Protein AF-0000000086681007 (afdb_homodimer)

Secondary structure (DSSP, 8-state):
--EEEEEEEPPB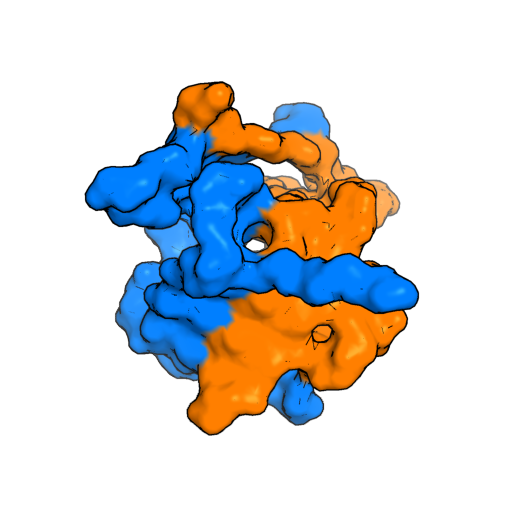TTTB---------EEEEEETTEEEEEE-HHHHHHHHHHHHHHT-TTSPTT-EEEE-TTSTTBPTTPPPEEEEE-------/--EEEEEEEPPBTTTB---------EEEEEETTEEEEEE-HHHHHHHHHHHHHHT-TTSPTT-EEEE-TTSTTBPTTPPPEEEEE-PPP---

Sequence (184 aa):
MTENSLTVPAYNPAIGVVAPAEGGTVTVEIVDGSVEIFGDSAGLRDLARMCLALADPRAPDGAHIHLDAGINPLDHGSASLMLARHSLPPTPMTENSLTVPAYNPAIGVVAPAEGGTVTVEIVDGSVEIFGDSAGLRDLARMCLALADPRAPDGAHIHLDAGINPLDHGSASLMLARHSLPPTP

Structure (mmCIF, N/CA/C/O backbone):
data_AF-0000000086681007-model_v1
#
loop_
_entity.id
_entity.type
_entity.pdbx_description
1 polymer 'STAS domain-containing protein'
#
loop_
_atom_site.group_PDB
_atom_site.id
_atom_site.type_symbol
_atom_site.label_atom_id
_atom_site.label_alt_id
_atom_site.label_comp_id
_atom_site.label_asym_id
_atom_site.label_entity_id
_atom_site.label_seq_id
_atom_site.pdbx_PDB_ins_code
_atom_site.Cartn_x
_atom_site.Cartn_y
_atom_site.Cartn_z
_atom_site.occupancy
_atom_site.B_iso_or_equiv
_atom_site.auth_seq_id
_atom_site.auth_comp_id
_atom_site.auth_asym_id
_atom_site.auth_atom_id
_atom_site.pdbx_PDB_model_num
ATOM 1 N N . MET A 1 1 ? -19.875 -11.602 -2.336 1 68.75 1 MET A N 1
ATOM 2 C CA . MET A 1 1 ? -19.859 -10.195 -1.947 1 68.75 1 MET A CA 1
ATOM 3 C C . MET A 1 1 ? -19.422 -9.312 -3.111 1 68.75 1 MET A C 1
ATOM 5 O O . MET A 1 1 ? -18.531 -9.695 -3.883 1 68.75 1 MET A O 1
ATOM 9 N N . THR A 1 2 ? -20.203 -8.227 -3.395 1 89.62 2 THR A N 1
ATOM 10 C CA . THR A 1 2 ? -20.031 -7.508 -4.652 1 89.62 2 THR A CA 1
ATOM 11 C C . THR A 1 2 ? -18.938 -6.449 -4.523 1 89.62 2 THR A C 1
ATOM 13 O O . THR A 1 2 ? -18.516 -5.863 -5.523 1 89.62 2 THR A O 1
ATOM 16 N N . GLU A 1 3 ? -18.562 -6.348 -3.219 1 96.38 3 GLU A N 1
ATOM 17 C CA . GLU A 1 3 ? -17.531 -5.34 -3.016 1 96.38 3 GLU A CA 1
ATOM 18 C C . GLU A 1 3 ? -16.672 -5.66 -1.794 1 96.38 3 GLU A C 1
ATOM 20 O O . GLU A 1 3 ? -17.062 -6.477 -0.955 1 96.38 3 GLU A O 1
ATOM 25 N N . ASN A 1 4 ? -15.477 -5.148 -1.761 1 98.31 4 ASN A N 1
ATOM 26 C CA . ASN A 1 4 ? -14.594 -5.141 -0.603 1 98.31 4 ASN A CA 1
ATOM 27 C C . ASN A 1 4 ? -14.469 -3.748 0.004 1 98.31 4 ASN A C 1
ATOM 29 O O . ASN A 1 4 ? -14.297 -2.764 -0.719 1 98.31 4 ASN A O 1
ATOM 33 N N . SER A 1 5 ? -14.508 -3.717 1.299 1 98.44 5 SER A N 1
ATOM 34 C CA . SER A 1 5 ? -14.406 -2.426 1.969 1 98.44 5 SER A CA 1
ATOM 35 C C . SER A 1 5 ? -13.5 -2.512 3.195 1 98.44 5 SER A C 1
ATOM 37 O O . SER A 1 5 ? -13.383 -3.572 3.811 1 98.44 5 SER A O 1
ATOM 39 N N . LEU A 1 6 ? -12.953 -1.397 3.574 1 97.81 6 LEU A N 1
ATOM 40 C CA . LEU A 1 6 ? -12.258 -1.291 4.855 1 97.81 6 LEU A CA 1
ATOM 41 C C . LEU A 1 6 ? -12.383 0.12 5.422 1 97.81 6 LEU A C 1
ATOM 43 O O . LEU A 1 6 ? -12.727 1.057 4.695 1 97.81 6 LEU A O 1
ATOM 47 N N . THR A 1 7 ? -12.234 0.179 6.691 1 98.38 7 THR A N 1
ATOM 48 C CA . THR A 1 7 ? -12.375 1.431 7.43 1 98.38 7 THR A CA 1
ATOM 49 C C . THR A 1 7 ? -11.227 1.598 8.422 1 98.38 7 THR A C 1
ATOM 51 O O . THR A 1 7 ? -10.789 0.626 9.047 1 98.38 7 THR A O 1
ATOM 54 N N . VAL A 1 8 ? -10.805 2.836 8.555 1 98.69 8 VAL A N 1
ATOM 55 C CA . VAL A 1 8 ? -9.828 3.166 9.586 1 98.69 8 VAL A CA 1
ATOM 56 C C . VAL A 1 8 ? -10.297 4.398 10.359 1 98.69 8 VAL A C 1
ATOM 58 O O . VAL A 1 8 ? -11.07 5.207 9.844 1 98.69 8 VAL A O 1
ATOM 61 N N . PRO A 1 9 ? -9.875 4.523 11.633 1 98.12 9 PRO A N 1
ATOM 62 C CA . PRO A 1 9 ? -10.211 5.742 12.367 1 98.12 9 PRO A CA 1
ATOM 63 C C . PRO A 1 9 ? -9.664 7.004 11.695 1 98.12 9 PRO A C 1
ATOM 65 O O . PRO A 1 9 ? -8.656 6.945 10.984 1 98.12 9 PRO A O 1
ATOM 68 N N . ALA A 1 10 ? -10.328 8.062 11.891 1 97.81 10 ALA A N 1
ATOM 69 C CA . ALA A 1 10 ? -9.812 9.352 11.461 1 97.81 10 ALA A CA 1
ATOM 70 C C . ALA A 1 10 ? -8.5 9.68 12.172 1 97.81 10 ALA A C 1
ATOM 72 O O . ALA A 1 10 ? -8.273 9.242 13.297 1 97.81 10 ALA A O 1
ATOM 73 N N . TYR A 1 11 ? -7.668 10.336 11.453 1 98.19 11 TYR A N 1
ATOM 74 C CA . TYR A 1 11 ? -6.438 10.805 12.086 1 98.19 11 TYR A CA 1
ATOM 75 C C . TYR A 1 11 ? -6.738 11.586 13.359 1 98.19 11 TYR A C 1
ATOM 77 O O . TYR A 1 11 ? -7.621 12.445 13.367 1 98.19 11 TYR A O 1
ATOM 85 N N . ASN A 1 12 ? -6.047 11.266 14.32 1 95.81 12 ASN A N 1
ATOM 86 C CA . ASN A 1 12 ? -6.105 11.961 15.602 1 95.81 12 ASN A CA 1
ATOM 87 C C . ASN A 1 12 ? -4.762 12.586 15.969 1 95.81 12 ASN A C 1
ATOM 89 O O . ASN A 1 12 ? -3.803 11.875 16.266 1 95.81 12 ASN A O 1
ATOM 93 N N . PRO A 1 13 ? -4.73 13.938 15.969 1 95.56 13 PRO A N 1
ATOM 94 C CA . PRO A 1 13 ? -3.439 14.578 16.219 1 95.56 13 PRO A CA 1
ATOM 95 C C . PRO A 1 13 ? -2.848 14.211 17.578 1 95.56 13 PRO A C 1
ATOM 97 O O . PRO A 1 13 ? -1.632 14.305 17.766 1 95.56 13 PRO A O 1
ATOM 100 N N . ALA A 1 14 ? -3.633 13.766 18.453 1 96.88 14 ALA A N 1
ATOM 101 C CA . ALA A 1 14 ? -3.156 13.406 19.781 1 96.88 14 ALA A CA 1
ATOM 102 C C . ALA A 1 14 ? -2.41 12.078 19.766 1 96.88 14 ALA A C 1
ATOM 104 O O . ALA A 1 14 ? -1.491 11.859 20.547 1 96.88 14 ALA A O 1
ATOM 105 N N . ILE A 1 15 ? -2.717 11.117 18.875 1 96.62 15 ILE A N 1
ATOM 106 C CA . ILE A 1 15 ? -2.109 9.789 18.891 1 96.62 15 ILE A CA 1
ATOM 107 C C . ILE A 1 15 ? -1.457 9.508 17.531 1 96.62 15 ILE A C 1
ATOM 109 O O . ILE A 1 15 ? -0.669 8.57 17.406 1 96.62 15 ILE A O 1
ATOM 113 N N . GLY A 1 16 ? -1.8 10.273 16.531 1 97.5 16 GLY A N 1
ATOM 114 C CA . GLY A 1 16 ? -1.21 10.094 15.219 1 97.5 16 GLY A CA 1
ATOM 115 C C . GLY A 1 16 ? -1.989 9.141 14.336 1 97.5 16 GLY A C 1
ATOM 116 O O . GLY A 1 16 ? -3.221 9.109 14.383 1 97.5 16 GLY A O 1
ATOM 117 N N . VAL A 1 17 ? -1.318 8.516 13.453 1 97.5 17 VAL A N 1
ATOM 118 C CA . VAL A 1 17 ? -1.911 7.609 12.477 1 97.5 17 VAL A CA 1
ATOM 119 C C . VAL A 1 17 ? -2.279 6.289 13.148 1 97.5 17 VAL A C 1
ATOM 121 O O . VAL A 1 17 ? -1.443 5.664 13.805 1 97.5 17 VAL A O 1
ATOM 124 N N . VAL A 1 18 ? -3.506 5.91 13.023 1 97.5 18 VAL A N 1
ATOM 125 C CA . VAL A 1 18 ? -3.967 4.641 13.57 1 97.5 18 VAL A CA 1
ATOM 126 C C . VAL A 1 18 ? -4.508 3.754 12.453 1 97.5 18 VAL A C 1
ATOM 128 O O . VAL A 1 18 ? -5.426 4.148 11.727 1 97.5 18 VAL A O 1
ATOM 131 N N . ALA A 1 19 ? -3.93 2.59 12.336 1 97.75 19 ALA A N 1
ATOM 132 C CA . ALA A 1 19 ? -4.336 1.583 11.359 1 97.75 19 ALA A CA 1
ATOM 133 C C . ALA A 1 19 ? -4.332 0.187 11.977 1 97.75 19 ALA A C 1
ATOM 135 O O . ALA A 1 19 ? -3.328 -0.526 11.906 1 97.75 19 ALA A O 1
ATOM 136 N N . PRO A 1 20 ? -5.371 -0.212 12.578 1 96.75 20 PRO A N 1
ATOM 137 C CA . PRO A 1 20 ? -5.395 -1.519 13.242 1 96.75 20 PRO A CA 1
ATOM 138 C C . PRO A 1 20 ? -5.113 -2.672 12.281 1 96.75 20 PRO A C 1
ATOM 140 O O . PRO A 1 20 ? -5.684 -2.719 11.188 1 96.75 20 PRO A O 1
ATOM 143 N N . ALA A 1 21 ? -4.293 -3.541 12.688 1 96.31 21 ALA A N 1
ATOM 144 C CA . ALA A 1 21 ? -3.832 -4.629 11.828 1 96.31 21 ALA A CA 1
ATOM 145 C C . ALA A 1 21 ? -4.656 -5.891 12.055 1 96.31 21 ALA A C 1
ATOM 147 O O . ALA A 1 21 ? -5.094 -6.164 13.172 1 96.31 21 ALA A O 1
ATOM 148 N N . GLU A 1 22 ? -4.871 -6.602 10.961 1 96.31 22 GLU A N 1
ATOM 149 C CA . GLU A 1 22 ? -5.449 -7.941 11.031 1 96.31 22 GLU A CA 1
ATOM 150 C C . GLU A 1 22 ? -4.395 -8.977 11.398 1 96.31 22 GLU A C 1
ATOM 152 O O . GLU A 1 22 ? -4.723 -10.047 11.922 1 96.31 22 GLU A O 1
ATOM 157 N N . GLY A 1 23 ? -3.186 -8.625 11.148 1 96.31 23 GLY A N 1
ATOM 158 C CA . GLY A 1 23 ? -2.09 -9.531 11.461 1 96.31 23 GLY A CA 1
ATOM 159 C C . GLY A 1 23 ? -1.695 -10.422 10.305 1 96.31 23 GLY A C 1
ATOM 160 O O . GLY A 1 23 ? -1.492 -11.625 10.484 1 96.31 23 GLY A O 1
ATOM 161 N N . GLY A 1 24 ? -1.661 -9.953 9.133 1 96.94 24 GLY A N 1
ATOM 162 C CA . GLY A 1 24 ? -1.201 -10.703 7.973 1 96.94 24 GLY A CA 1
ATOM 163 C C . GLY A 1 24 ? 0.294 -10.594 7.746 1 96.94 24 GLY A C 1
ATOM 164 O O . GLY A 1 24 ? 1.024 -10.102 8.609 1 96.94 24 GLY A O 1
ATOM 165 N N . THR A 1 25 ? 0.676 -11.141 6.598 1 97.12 25 THR A N 1
ATOM 166 C CA . THR A 1 25 ? 2.098 -11.156 6.27 1 97.12 25 THR A CA 1
ATOM 167 C C . THR A 1 25 ? 2.354 -10.438 4.945 1 97.12 25 THR A C 1
ATOM 169 O O . THR A 1 25 ? 1.564 -10.562 4.008 1 97.12 25 THR A O 1
ATOM 172 N N . VAL A 1 26 ? 3.455 -9.734 4.957 1 98.38 26 VAL A N 1
ATOM 173 C CA . VAL A 1 26 ? 3.906 -9.016 3.771 1 98.38 26 VAL A CA 1
ATOM 174 C C . VAL A 1 26 ? 5.398 -9.242 3.561 1 98.38 26 VAL A C 1
ATOM 176 O O . VAL A 1 26 ? 6.172 -9.281 4.523 1 98.38 26 VAL A O 1
ATOM 179 N N . THR A 1 27 ? 5.758 -9.422 2.34 1 98.44 27 THR A N 1
ATOM 180 C CA . THR A 1 27 ? 7.16 -9.5 1.948 1 98.44 27 THR A CA 1
ATOM 181 C C . THR A 1 27 ? 7.508 -8.383 0.961 1 98.44 27 THR A C 1
ATOM 183 O O . THR A 1 27 ? 6.773 -8.148 -0 1 98.44 27 THR A O 1
ATOM 186 N N . VAL A 1 28 ? 8.586 -7.676 1.223 1 98.81 28 VAL A N 1
ATOM 187 C CA . VAL A 1 28 ? 9.086 -6.621 0.341 1 98.81 28 VAL A CA 1
ATOM 188 C C . VAL A 1 28 ? 10.469 -6.996 -0.188 1 98.81 28 VAL A C 1
ATOM 190 O O . VAL A 1 28 ? 11.391 -7.246 0.591 1 98.81 28 VAL A O 1
ATOM 193 N N . GLU A 1 29 ? 10.586 -6.988 -1.462 1 98.62 29 GLU A N 1
ATOM 194 C CA . GLU A 1 29 ? 11.859 -7.309 -2.111 1 98.62 29 GLU A CA 1
ATOM 195 C C . GLU A 1 29 ? 12.266 -6.215 -3.092 1 98.62 29 GLU A C 1
ATOM 197 O O . GLU A 1 29 ? 11.414 -5.562 -3.693 1 98.62 29 GLU A O 1
ATOM 202 N N . ILE A 1 30 ? 13.531 -6.051 -3.141 1 98.69 30 ILE A N 1
ATOM 203 C CA . ILE A 1 30 ? 14.117 -5.211 -4.18 1 98.69 30 ILE A CA 1
ATOM 204 C C . ILE A 1 30 ? 14.805 -6.086 -5.227 1 98.69 30 ILE A C 1
ATOM 206 O O . ILE A 1 30 ? 15.75 -6.812 -4.91 1 98.69 30 ILE A O 1
ATOM 210 N N . VAL A 1 31 ? 14.227 -6.059 -6.387 1 98 31 VAL A N 1
ATOM 211 C CA . VAL A 1 31 ? 14.727 -6.898 -7.473 1 98 31 VAL A CA 1
ATOM 212 C C . VAL A 1 31 ? 15.148 -6.023 -8.648 1 98 31 VAL A C 1
ATOM 214 O O . VAL A 1 31 ? 14.305 -5.398 -9.297 1 98 31 VAL A O 1
ATOM 217 N N . ASP A 1 32 ? 16.438 -5.957 -8.977 1 96.5 32 ASP A N 1
ATOM 218 C CA . ASP A 1 32 ? 17 -5.219 -10.102 1 96.5 32 ASP A CA 1
ATOM 219 C C . ASP A 1 32 ? 16.5 -3.771 -10.109 1 96.5 32 ASP A C 1
ATOM 221 O O . ASP A 1 32 ? 16.078 -3.258 -11.141 1 96.5 32 ASP A O 1
ATOM 225 N N . GLY A 1 33 ? 16.4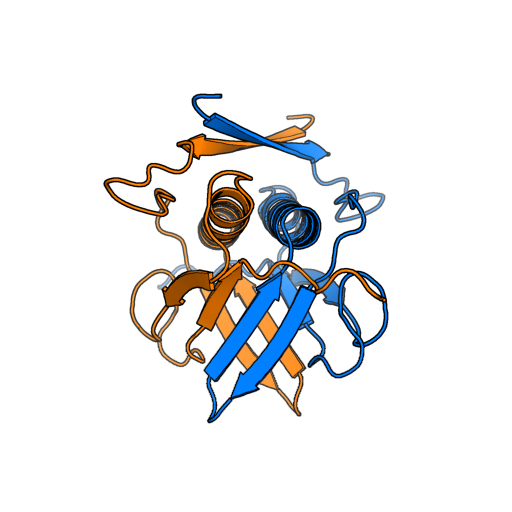06 -3.16 -8.984 1 96.44 33 GLY A N 1
ATOM 226 C CA . GLY A 1 33 ? 16.047 -1.756 -8.859 1 96.44 33 GLY A CA 1
ATOM 227 C C . GLY A 1 33 ? 14.547 -1.526 -8.789 1 96.44 33 GLY A C 1
ATOM 228 O O . GLY A 1 33 ? 14.094 -0.383 -8.703 1 96.44 33 GLY A O 1
ATOM 229 N N . SER A 1 34 ? 13.766 -2.553 -8.836 1 98.25 34 SER A N 1
ATOM 230 C CA . SER A 1 34 ? 12.32 -2.486 -8.695 1 98.25 34 SER A CA 1
ATOM 231 C C . SER A 1 34 ? 11.867 -3.027 -7.344 1 98.25 34 SER A C 1
ATOM 233 O O . SER A 1 34 ? 12.586 -3.801 -6.707 1 98.25 34 SER A O 1
ATOM 235 N N . VAL A 1 35 ? 10.758 -2.596 -6.918 1 98.88 35 VAL A N 1
ATOM 236 C CA . VAL A 1 35 ? 10.195 -3.039 -5.645 1 98.88 35 VAL A CA 1
ATOM 237 C C . VAL A 1 35 ? 9.055 -4.023 -5.895 1 98.88 35 VAL A C 1
ATOM 239 O O . VAL A 1 35 ? 8.148 -3.744 -6.684 1 98.88 35 VAL A O 1
ATOM 242 N N . GLU A 1 36 ? 9.125 -5.168 -5.27 1 98.88 36 GLU A N 1
ATOM 243 C CA . GLU A 1 36 ? 8.047 -6.156 -5.289 1 98.88 36 GLU A CA 1
ATOM 244 C C . GLU A 1 36 ? 7.492 -6.395 -3.887 1 98.88 36 GLU A C 1
ATOM 246 O O . GLU A 1 36 ? 8.242 -6.75 -2.973 1 98.88 36 GLU A O 1
ATOM 251 N N . ILE A 1 37 ? 6.191 -6.242 -3.77 1 98.88 37 ILE A N 1
ATOM 252 C CA . ILE A 1 37 ? 5.531 -6.461 -2.488 1 98.88 37 ILE A CA 1
ATOM 253 C C . ILE A 1 37 ? 4.52 -7.598 -2.617 1 98.88 37 ILE A C 1
ATOM 255 O O . ILE A 1 37 ? 3.596 -7.523 -3.432 1 98.88 37 ILE A O 1
ATOM 259 N N . PHE A 1 38 ? 4.715 -8.578 -1.774 1 98.69 38 PHE A N 1
ATOM 260 C CA . PHE A 1 38 ? 3.814 -9.719 -1.698 1 98.69 38 PHE A CA 1
ATOM 261 C C . PHE A 1 38 ? 3.088 -9.75 -0.359 1 98.69 38 PHE A C 1
ATOM 263 O O . PHE A 1 38 ? 3.688 -9.477 0.684 1 98.69 38 PHE A O 1
ATOM 270 N N . GLY A 1 39 ? 1.856 -10.094 -0.419 1 98.44 39 GLY A N 1
ATOM 271 C CA . GLY A 1 39 ? 1.123 -10.25 0.826 1 98.44 39 GLY A CA 1
ATOM 272 C C . GLY A 1 39 ? 0.01 -11.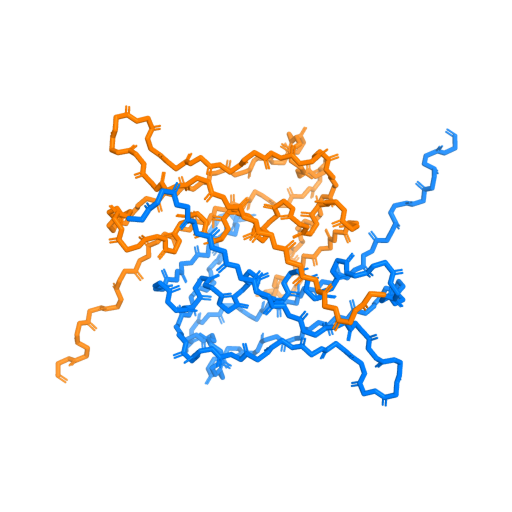281 0.738 1 98.44 39 GLY A C 1
ATOM 273 O O . GLY A 1 39 ? -0.553 -11.5 -0.336 1 98.44 39 GLY A O 1
ATOM 274 N N . ASP A 1 40 ? -0.226 -11.898 1.916 1 97.69 40 ASP A N 1
ATOM 275 C CA . ASP A 1 40 ? -1.493 -12.617 1.975 1 97.69 40 ASP A CA 1
ATOM 276 C C . ASP A 1 40 ? -2.67 -11.656 2.113 1 97.69 40 ASP A C 1
ATOM 278 O O . ASP A 1 40 ? -2.48 -10.438 2.148 1 97.69 40 ASP A O 1
ATOM 282 N N . SER A 1 41 ? -3.861 -12.266 2.113 1 97.75 41 SER A N 1
ATOM 283 C CA . SER A 1 41 ? -5.066 -11.438 2.137 1 97.75 41 SER A CA 1
ATOM 284 C C . SER A 1 41 ? -5.047 -10.461 3.307 1 97.75 41 SER A C 1
ATOM 286 O O . SER A 1 41 ? -5.246 -9.258 3.121 1 97.75 41 SER A O 1
ATOM 288 N N . ALA A 1 42 ? -4.75 -10.938 4.469 1 97.69 42 ALA A N 1
ATOM 289 C CA . ALA A 1 42 ? -4.746 -10.102 5.664 1 97.69 42 ALA A CA 1
ATOM 290 C C . ALA A 1 42 ? -3.639 -9.055 5.594 1 97.69 42 ALA A C 1
ATOM 292 O O . ALA A 1 42 ? -3.848 -7.895 5.965 1 97.69 42 ALA A O 1
ATOM 293 N N . GLY A 1 43 ? -2.43 -9.469 5.105 1 98.19 43 GLY A N 1
ATOM 294 C CA . GLY A 1 43 ? -1.322 -8.531 4.98 1 98.19 43 GLY A CA 1
ATOM 295 C C . GLY A 1 43 ? -1.601 -7.402 4.008 1 98.19 43 GLY A C 1
ATOM 296 O O . GLY A 1 43 ? -1.235 -6.254 4.262 1 98.19 43 GLY A O 1
ATOM 297 N N . LEU A 1 44 ? -2.242 -7.758 2.939 1 98.69 44 LEU A N 1
ATOM 298 C CA . LEU A 1 44 ? -2.592 -6.742 1.951 1 98.69 44 LEU A CA 1
ATOM 299 C C . LEU A 1 44 ? -3.666 -5.805 2.492 1 98.69 44 LEU A C 1
ATOM 301 O O . LEU A 1 44 ? -3.66 -4.609 2.189 1 98.69 44 LEU A O 1
ATOM 305 N N . ARG A 1 45 ? -4.586 -6.281 3.303 1 98.69 45 ARG A N 1
ATOM 306 C CA . ARG A 1 45 ? -5.559 -5.406 3.951 1 98.69 45 ARG A CA 1
ATOM 307 C C . ARG A 1 45 ? -4.879 -4.496 4.969 1 98.69 45 ARG A C 1
ATOM 309 O O . ARG A 1 45 ? -5.266 -3.338 5.129 1 98.69 45 ARG A O 1
ATOM 316 N N . ASP A 1 46 ? -3.898 -5.031 5.629 1 98.56 46 ASP A N 1
ATOM 317 C CA . ASP A 1 46 ? -3.16 -4.211 6.582 1 98.56 46 ASP A CA 1
ATOM 318 C C . ASP A 1 46 ? -2.455 -3.051 5.879 1 98.56 46 ASP A C 1
ATOM 320 O O . ASP A 1 46 ? -2.514 -1.909 6.344 1 98.56 46 ASP A O 1
ATOM 324 N N . LEU A 1 47 ? -1.794 -3.369 4.773 1 98.88 47 LEU A N 1
ATOM 325 C CA . LEU A 1 47 ? -1.146 -2.314 4.004 1 98.88 47 LEU A CA 1
ATOM 326 C C . LEU A 1 47 ? -2.166 -1.288 3.521 1 98.88 47 LEU A C 1
ATOM 328 O O . LEU A 1 47 ? -1.907 -0.083 3.559 1 98.88 47 LEU A O 1
ATOM 332 N N . ALA A 1 48 ? -3.293 -1.755 3.057 1 98.88 48 ALA A N 1
ATOM 333 C CA . ALA A 1 48 ? -4.355 -0.86 2.602 1 98.88 48 ALA A CA 1
ATOM 334 C C . ALA A 1 48 ? -4.781 0.093 3.715 1 98.88 48 ALA A C 1
ATOM 336 O O . ALA A 1 48 ? -4.953 1.292 3.48 1 98.88 48 ALA A O 1
ATOM 337 N N . ARG A 1 49 ? -4.934 -0.438 4.906 1 98.81 49 ARG A N 1
ATOM 338 C CA . ARG A 1 49 ? -5.355 0.39 6.031 1 98.81 49 ARG A CA 1
ATOM 339 C C . ARG A 1 49 ? -4.312 1.456 6.348 1 98.81 49 ARG A C 1
ATOM 341 O O . ARG A 1 49 ? -4.66 2.598 6.66 1 98.81 49 ARG A O 1
ATOM 348 N N . MET A 1 50 ? -3.076 1.035 6.273 1 98.81 50 MET A N 1
ATOM 349 C CA . MET A 1 50 ? -2.014 1.997 6.559 1 98.81 50 MET A CA 1
ATOM 350 C C . MET A 1 50 ? -2.021 3.133 5.539 1 98.81 50 MET A C 1
ATOM 352 O O . MET A 1 50 ? -1.946 4.305 5.91 1 98.81 50 MET A O 1
ATOM 356 N N . CYS A 1 51 ? -2.154 2.773 4.277 1 98.81 51 CYS A N 1
ATOM 357 C CA . CYS A 1 51 ? -2.215 3.787 3.232 1 98.81 51 CYS A CA 1
ATOM 358 C C . CYS A 1 51 ? -3.432 4.684 3.412 1 98.81 51 CYS A C 1
ATOM 360 O O . CYS A 1 51 ? -3.328 5.906 3.301 1 98.81 51 CYS A O 1
ATOM 362 N N . LEU A 1 52 ? -4.57 4.125 3.74 1 98.88 52 LEU A N 1
ATOM 363 C CA . LEU A 1 52 ? -5.809 4.879 3.904 1 98.88 52 LEU A CA 1
ATOM 364 C C . LEU A 1 52 ? -5.707 5.84 5.086 1 98.88 52 LEU A C 1
ATOM 366 O O . LEU A 1 52 ? -6.16 6.984 5 1 98.88 52 LEU A O 1
ATOM 370 N N . ALA A 1 53 ? -5.129 5.348 6.152 1 98.75 53 ALA A N 1
ATOM 371 C CA . ALA A 1 53 ? -4.98 6.195 7.332 1 98.75 53 ALA A CA 1
ATOM 372 C C . ALA A 1 53 ? -4.09 7.398 7.035 1 98.75 53 ALA A C 1
ATOM 374 O O . ALA A 1 53 ? -4.395 8.523 7.445 1 98.75 53 ALA A O 1
ATOM 375 N N . LEU A 1 54 ? -3.055 7.164 6.305 1 98.69 54 LEU A N 1
ATOM 376 C CA . LEU A 1 54 ? -2.131 8.242 5.965 1 98.69 54 LEU A CA 1
ATOM 377 C C . LEU A 1 54 ? -2.766 9.211 4.973 1 98.69 54 LEU A C 1
ATOM 379 O O . LEU A 1 54 ? -2.314 10.352 4.84 1 98.69 54 LEU A O 1
ATOM 383 N N . ALA A 1 55 ? -3.73 8.773 4.25 1 98.38 55 ALA A N 1
ATOM 384 C CA . ALA A 1 55 ? -4.391 9.586 3.227 1 98.38 55 ALA A CA 1
ATOM 385 C C . ALA A 1 55 ? -5.359 10.578 3.855 1 98.38 55 ALA A C 1
ATOM 387 O O . ALA A 1 55 ? -5.867 11.477 3.176 1 98.38 55 ALA A O 1
ATOM 388 N N . ASP A 1 56 ? -5.672 10.391 5.148 1 98.19 56 ASP A N 1
ATOM 389 C CA . ASP A 1 56 ? -6.598 11.281 5.84 1 98.19 56 ASP A CA 1
ATOM 390 C C . ASP A 1 56 ? -6.191 12.742 5.656 1 98.19 56 ASP A C 1
ATOM 392 O O . ASP A 1 56 ? -5.035 13.109 5.883 1 98.19 56 ASP A O 1
ATOM 396 N N . PRO A 1 57 ? -7.113 13.555 5.203 1 94.19 57 PRO A N 1
ATOM 397 C CA . PRO A 1 57 ? -6.777 14.961 4.969 1 94.19 57 PRO A CA 1
ATOM 398 C C . PRO A 1 57 ? -6.258 15.664 6.223 1 94.19 57 PRO A C 1
ATOM 400 O O . PRO A 1 57 ? -5.602 16.703 6.125 1 94.19 57 PRO A O 1
ATOM 403 N N . ARG A 1 58 ? -6.508 15.125 7.398 1 96 58 ARG A N 1
ATOM 404 C CA . ARG A 1 58 ? -6.066 15.727 8.656 1 96 58 ARG A CA 1
ATOM 405 C C . ARG A 1 58 ? -4.637 15.312 8.984 1 96 58 ARG A C 1
ATOM 407 O O . ARG A 1 58 ? -3.992 15.914 9.844 1 96 58 ARG A O 1
ATOM 414 N N . ALA A 1 59 ? -4.207 14.227 8.359 1 97.38 59 ALA A N 1
ATOM 415 C CA . ALA A 1 59 ? -2.828 13.797 8.594 1 97.38 59 ALA A CA 1
ATOM 416 C C . ALA A 1 59 ? -1.84 14.844 8.078 1 97.38 59 ALA A C 1
ATOM 418 O O . ALA A 1 59 ? -1.931 15.281 6.93 1 97.38 59 ALA A O 1
ATOM 419 N N . PRO A 1 60 ? -0.994 15.289 8.914 1 96.94 60 PRO A N 1
ATOM 420 C CA . PRO A 1 60 ? -0.038 16.297 8.453 1 96.94 60 PRO A CA 1
ATOM 421 C C . PRO A 1 60 ? 0.943 15.75 7.418 1 96.94 60 PRO A C 1
ATOM 423 O O . PRO A 1 60 ? 1.209 14.547 7.391 1 96.94 60 PRO A O 1
ATOM 426 N N . ASP A 1 61 ? 1.421 16.656 6.609 1 97.19 61 ASP A N 1
ATOM 427 C CA . ASP A 1 61 ? 2.51 16.297 5.707 1 97.19 61 ASP A CA 1
ATOM 428 C C . ASP A 1 61 ? 3.688 15.695 6.473 1 97.19 61 ASP A C 1
ATOM 430 O O . ASP A 1 61 ? 4.07 16.203 7.527 1 97.19 61 ASP A O 1
ATOM 434 N N . GL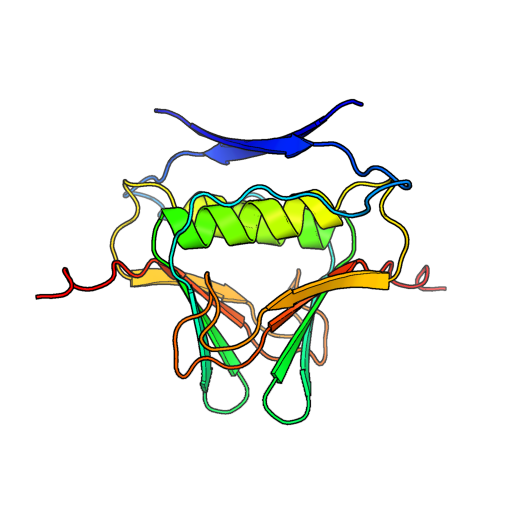Y A 1 62 ? 4.113 14.633 5.953 1 97.19 62 GLY A N 1
ATOM 435 C CA . GLY A 1 62 ? 5.258 14 6.59 1 97.19 62 GLY A CA 1
ATOM 436 C C . GLY A 1 62 ? 4.871 12.875 7.527 1 97.19 62 GLY A C 1
ATOM 437 O O . GLY A 1 62 ? 5.73 12.109 7.977 1 97.19 62 GLY A O 1
ATOM 438 N N . ALA A 1 63 ? 3.59 12.797 7.965 1 98.06 63 ALA A N 1
ATOM 439 C CA . ALA A 1 63 ? 3.164 11.625 8.719 1 98.06 63 ALA A CA 1
ATOM 440 C C . ALA A 1 63 ? 3.6 10.336 8.023 1 98.06 63 ALA A C 1
ATOM 442 O O . ALA A 1 63 ? 3.562 10.242 6.797 1 98.06 63 ALA A O 1
ATOM 443 N N . HIS A 1 64 ? 4.113 9.312 8.867 1 98.38 64 HIS A N 1
ATOM 444 C CA . HIS A 1 64 ? 4.645 8.125 8.219 1 98.38 64 HIS A CA 1
ATOM 445 C C . HIS A 1 64 ? 4.559 6.91 9.141 1 98.38 64 HIS A C 1
ATOM 447 O O . HIS A 1 64 ? 4.324 7.055 10.344 1 98.38 64 HIS A O 1
ATOM 453 N N . ILE A 1 65 ? 4.617 5.785 8.547 1 98.31 65 ILE A N 1
ATOM 454 C CA . ILE A 1 65 ? 4.668 4.492 9.219 1 98.31 65 ILE A CA 1
ATOM 455 C C . ILE A 1 65 ? 5.914 3.73 8.781 1 98.31 65 ILE A C 1
ATOM 457 O O . ILE A 1 65 ? 6.164 3.574 7.582 1 98.31 65 ILE A O 1
ATOM 461 N N . HIS A 1 66 ? 6.699 3.314 9.727 1 98.12 66 HIS A N 1
ATOM 462 C CA . HIS A 1 66 ? 7.867 2.479 9.469 1 98.12 66 HIS A CA 1
ATOM 463 C C . HIS A 1 66 ? 7.574 1.015 9.781 1 98.12 66 HIS A C 1
ATOM 465 O O . HIS A 1 66 ? 7.059 0.694 10.852 1 98.12 66 HIS A O 1
ATOM 471 N N . LEU A 1 67 ? 7.91 0.186 8.789 1 98.31 67 LEU A N 1
ATOM 472 C CA . LEU A 1 67 ? 7.855 -1.261 8.977 1 98.31 67 LEU A CA 1
ATOM 473 C C . LEU A 1 67 ? 9.25 -1.875 8.875 1 98.31 67 LEU A C 1
ATOM 475 O O . LEU A 1 67 ? 9.938 -1.689 7.871 1 98.31 67 LEU A O 1
ATOM 479 N N . ASP A 1 68 ? 9.555 -2.602 9.867 1 97.94 68 ASP A N 1
ATOM 480 C CA . ASP A 1 68 ? 10.891 -3.201 9.898 1 97.94 68 ASP A CA 1
ATOM 481 C C . ASP A 1 68 ? 10.828 -4.691 9.562 1 97.94 68 ASP A C 1
ATOM 483 O O . ASP A 1 68 ? 9.906 -5.391 9.992 1 97.94 68 ASP A O 1
ATOM 487 N N . ALA A 1 69 ? 11.844 -5.082 8.836 1 96.38 69 ALA A N 1
ATOM 488 C CA . ALA A 1 69 ? 11.938 -6.504 8.508 1 96.38 69 ALA A CA 1
ATOM 489 C C . ALA A 1 69 ? 11.883 -7.359 9.766 1 96.38 69 ALA A C 1
ATOM 491 O O . ALA A 1 69 ? 12.516 -7.043 10.773 1 96.38 69 ALA A O 1
ATOM 492 N N . GLY A 1 70 ? 11.078 -8.398 9.68 1 95.44 70 GLY A N 1
ATOM 493 C CA . GLY A 1 70 ? 11.008 -9.344 10.789 1 95.44 70 GLY A CA 1
ATOM 494 C C . GLY A 1 70 ? 9.992 -8.953 11.844 1 95.44 70 GLY A C 1
ATOM 495 O O . GLY A 1 70 ? 9.758 -9.695 12.797 1 95.44 70 GLY A O 1
ATOM 496 N N . ILE A 1 71 ? 9.461 -7.836 11.734 1 95.62 71 ILE A N 1
ATOM 497 C CA . ILE A 1 71 ? 8.375 -7.398 12.602 1 95.62 71 ILE A CA 1
ATOM 498 C C . ILE A 1 71 ? 7.055 -7.43 11.828 1 95.62 71 ILE A C 1
ATOM 500 O O . ILE A 1 71 ? 6.938 -6.824 10.758 1 95.62 71 ILE A O 1
ATOM 504 N N . ASN A 1 72 ? 6.133 -8 12.391 1 93.31 72 ASN A N 1
ATOM 505 C CA . ASN A 1 72 ? 4.859 -8.125 11.688 1 93.31 72 ASN A CA 1
ATOM 506 C C . ASN A 1 72 ? 4.324 -6.762 11.258 1 93.31 72 ASN A C 1
ATOM 508 O O . ASN A 1 72 ? 4.32 -5.812 12.047 1 93.31 72 ASN A O 1
ATOM 512 N N . PRO A 1 73 ? 3.889 -6.633 10 1 95.81 73 PRO A N 1
ATOM 513 C CA . PRO A 1 73 ? 3.561 -7.66 9.008 1 95.81 73 PRO A CA 1
ATOM 514 C C . PRO A 1 73 ? 4.746 -8.023 8.117 1 95.81 73 PRO A C 1
ATOM 516 O O . PRO A 1 73 ? 4.637 -8.906 7.266 1 95.81 73 PRO A O 1
ATOM 519 N N . LEU A 1 74 ? 5.879 -7.438 8.266 1 97.19 74 LEU A N 1
ATOM 520 C CA . LEU A 1 74 ? 6.977 -7.695 7.344 1 97.19 74 LEU A CA 1
ATOM 521 C C . LEU A 1 74 ? 7.703 -8.984 7.711 1 97.19 74 LEU A C 1
ATOM 523 O O . LEU A 1 74 ? 8.133 -9.156 8.852 1 97.19 74 LEU A O 1
ATOM 527 N N . ASP A 1 75 ? 7.75 -9.742 6.793 1 95.94 75 ASP A N 1
ATOM 528 C CA . ASP A 1 75 ? 8.453 -11.008 6.977 1 95.94 75 ASP A CA 1
ATOM 529 C C . ASP A 1 75 ? 9.945 -10.773 7.207 1 95.94 75 ASP A C 1
ATOM 531 O O . ASP A 1 75 ? 10.484 -9.734 6.809 1 95.94 75 ASP A O 1
ATOM 535 N N . HIS A 1 76 ? 10.469 -11.875 7.816 1 94.88 76 HIS A N 1
ATOM 536 C CA . HIS A 1 76 ? 11.922 -11.891 7.867 1 94.88 76 HIS A CA 1
ATOM 537 C C . HIS A 1 76 ? 12.523 -11.859 6.465 1 94.88 76 HIS A C 1
ATOM 539 O O . HIS A 1 76 ? 12.008 -12.5 5.547 1 94.88 76 HIS A O 1
ATOM 545 N N . GLY A 1 77 ? 13.562 -11.133 6.207 1 95.44 77 GLY A N 1
ATOM 546 C CA . GLY A 1 77 ? 14.242 -11.078 4.926 1 95.44 77 GLY A CA 1
ATOM 547 C C . GLY A 1 77 ? 13.734 -9.969 4.027 1 95.44 77 GLY A C 1
ATOM 548 O O . GLY A 1 77 ? 14.305 -9.711 2.965 1 95.44 77 GLY A O 1
ATOM 549 N N . SER A 1 78 ? 12.719 -9.367 4.477 1 98.06 78 SER A N 1
ATOM 550 C CA . SER A 1 78 ? 12.148 -8.266 3.711 1 98.06 78 SER A CA 1
ATOM 551 C C . SER A 1 78 ? 13.016 -7.02 3.807 1 98.06 78 SER A C 1
ATOM 553 O O . SER A 1 78 ? 13.75 -6.836 4.781 1 98.06 78 SER A O 1
ATOM 555 N N . ALA A 1 79 ? 12.961 -6.203 2.725 1 98.44 79 ALA A N 1
ATOM 556 C CA . ALA A 1 79 ? 13.414 -4.828 2.898 1 98.44 79 ALA A CA 1
ATOM 557 C C . ALA A 1 79 ? 12.484 -4.055 3.83 1 98.44 79 ALA A C 1
ATOM 559 O O . ALA A 1 79 ? 11.273 -4.277 3.826 1 98.44 79 ALA A O 1
ATOM 560 N N . SER A 1 80 ? 13.109 -3.176 4.637 1 98.69 80 SER A N 1
ATOM 561 C CA . SER A 1 80 ? 12.273 -2.289 5.441 1 98.69 80 SER A CA 1
ATOM 562 C C . SER A 1 80 ? 11.453 -1.354 4.559 1 98.69 80 SER A C 1
ATOM 564 O O . SER A 1 80 ? 11.875 -1.012 3.451 1 98.69 80 SER A O 1
ATOM 566 N N . LEU A 1 81 ? 10.273 -0.97 5.051 1 98.88 81 LEU A N 1
ATOM 567 C CA . LEU A 1 81 ? 9.328 -0.179 4.277 1 98.88 81 LEU A CA 1
ATOM 568 C C . LEU A 1 81 ? 8.836 1.022 5.082 1 98.88 81 LEU A C 1
ATOM 570 O O . LEU A 1 81 ? 8.469 0.886 6.25 1 98.88 81 LEU A O 1
ATOM 574 N N . MET A 1 82 ? 8.93 2.143 4.465 1 98.94 82 MET A N 1
ATOM 575 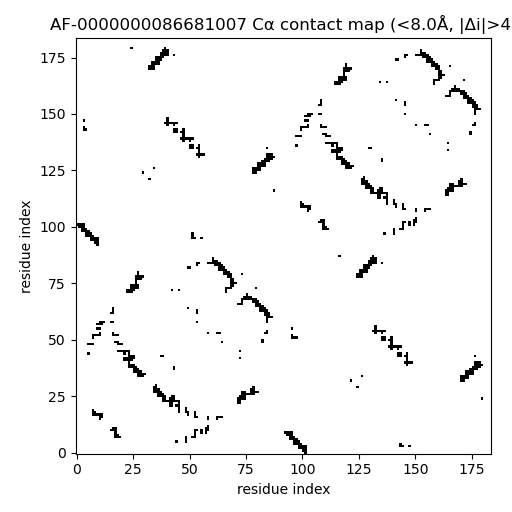C CA . MET A 1 82 ? 8.297 3.334 5.027 1 98.94 82 MET A CA 1
ATOM 576 C C . MET A 1 82 ? 7.203 3.855 4.098 1 98.94 82 MET A C 1
ATOM 578 O O . MET A 1 82 ? 7.422 4.008 2.896 1 98.94 82 MET A O 1
ATOM 582 N N . LEU A 1 83 ? 6.012 4.098 4.652 1 98.88 83 LEU A N 1
ATOM 583 C CA . LEU A 1 83 ? 4.906 4.766 3.977 1 98.88 83 LEU A CA 1
ATOM 584 C C . LEU A 1 83 ? 4.688 6.164 4.539 1 98.88 83 LEU A C 1
ATOM 586 O O . LEU A 1 83 ? 4.621 6.344 5.758 1 98.88 83 LEU A O 1
ATOM 590 N N . ALA A 1 84 ? 4.566 7.117 3.629 1 98.81 84 ALA A N 1
ATOM 591 C CA . ALA A 1 84 ? 4.48 8.477 4.156 1 98.81 84 ALA A CA 1
AT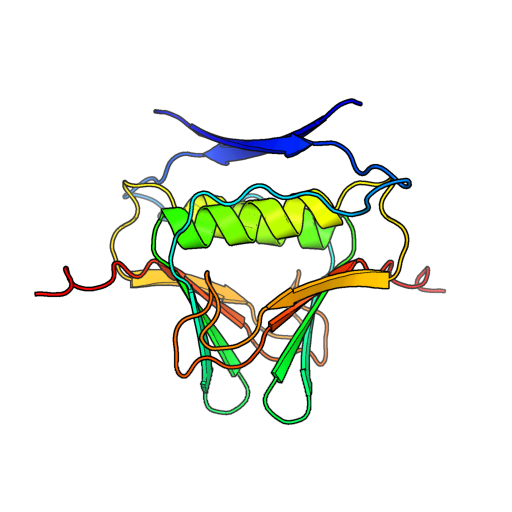OM 592 C C . ALA A 1 84 ? 3.543 9.336 3.316 1 98.81 84 ALA A C 1
ATOM 594 O O . ALA A 1 84 ? 3.463 9.164 2.096 1 98.81 84 ALA A O 1
ATOM 595 N N . ARG A 1 85 ? 2.908 10.227 4.051 1 98.62 85 ARG A N 1
ATOM 596 C CA . ARG A 1 85 ? 2.133 11.289 3.418 1 98.62 85 ARG A CA 1
ATOM 597 C C . ARG A 1 85 ? 3.037 12.43 2.967 1 98.62 85 ARG A C 1
ATOM 599 O O . ARG A 1 85 ? 3.807 12.969 3.764 1 98.62 85 ARG A O 1
ATOM 606 N N . HIS A 1 86 ? 2.887 12.664 1.688 1 96.81 86 HIS A N 1
ATOM 607 C CA . HIS A 1 86 ? 3.639 13.805 1.181 1 96.81 86 HIS A CA 1
ATOM 608 C C . HIS A 1 86 ? 2.836 14.57 0.139 1 96.81 86 HIS A C 1
ATOM 610 O O . HIS A 1 86 ? 2.445 14.016 -0.889 1 96.81 86 HIS A O 1
ATOM 616 N N . SER A 1 87 ? 2.461 15.805 0.468 1 87 87 SER A N 1
ATOM 617 C CA . SER A 1 87 ? 1.721 16.656 -0.461 1 87 87 SER A CA 1
ATOM 618 C C . SER A 1 87 ? 2.646 17.281 -1.5 1 87 87 SER A C 1
ATOM 620 O O . SER A 1 87 ? 3.799 17.594 -1.199 1 87 87 SER A O 1
ATOM 622 N N . LEU A 1 88 ? 2.576 16.891 -2.879 1 66.81 88 LEU A N 1
ATOM 623 C CA . LEU A 1 88 ? 3.41 17.562 -3.871 1 66.81 88 LEU A CA 1
ATOM 624 C C . LEU A 1 88 ? 3.176 19.078 -3.855 1 66.81 88 LEU A C 1
ATOM 626 O O . LEU A 1 88 ? 2.062 19.531 -3.582 1 66.81 88 LEU A O 1
ATOM 630 N N . PRO A 1 89 ? 4.367 19.719 -3.848 1 54.22 89 PRO A N 1
ATOM 631 C CA . PRO A 1 89 ? 4.172 21.156 -3.982 1 54.22 89 PRO A CA 1
ATOM 632 C C . PRO A 1 89 ? 3.254 21.531 -5.148 1 54.22 89 PRO A C 1
ATOM 634 O O . PRO A 1 89 ? 3.18 20.781 -6.133 1 54.22 89 PRO A O 1
ATOM 637 N N . PRO A 1 90 ? 2.273 22.406 -4.902 1 46.91 90 PRO A N 1
ATOM 638 C CA . PRO A 1 90 ? 1.53 22.891 -6.074 1 46.91 90 PRO A CA 1
ATOM 639 C C . PRO A 1 90 ? 2.43 23.141 -7.281 1 46.91 90 PRO A C 1
ATOM 641 O O . PRO A 1 90 ? 3.596 23.516 -7.121 1 46.91 90 PRO A O 1
ATOM 644 N N . THR A 1 91 ? 2.557 22.062 -8.18 1 42.75 91 THR A N 1
ATOM 645 C CA . THR A 1 91 ? 3.326 22.5 -9.344 1 42.75 91 THR A CA 1
ATOM 646 C C . THR A 1 91 ? 3.094 23.984 -9.617 1 42.75 91 THR A C 1
ATOM 648 O O . THR A 1 91 ? 1.952 24.422 -9.789 1 42.75 91 THR A O 1
ATOM 651 N N . PRO A 1 92 ? 4.098 24.828 -9.461 1 43.66 92 PRO A N 1
ATOM 652 C CA . PRO A 1 92 ? 3.902 26.234 -9.781 1 43.66 92 PRO A CA 1
ATOM 653 C C . PRO A 1 92 ? 3.176 26.453 -11.109 1 43.66 92 PRO A C 1
ATOM 655 O O . PRO A 1 92 ? 3.266 25.609 -12.008 1 43.66 92 PRO A O 1
ATOM 658 N N . MET B 1 1 ? -15.117 14.023 10.141 1 67.88 1 MET B N 1
ATOM 659 C CA . MET B 1 1 ? -15.484 12.648 9.836 1 67.88 1 MET B CA 1
ATOM 660 C C . MET B 1 1 ? -14.719 11.664 10.719 1 67.88 1 MET B C 1
ATOM 662 O O . MET B 1 1 ? -13.539 11.883 11 1 67.88 1 MET B O 1
ATOM 666 N N . THR B 1 2 ? -15.461 10.688 11.352 1 89.31 2 THR B N 1
ATOM 667 C CA . THR B 1 2 ? -14.867 9.906 12.438 1 89.31 2 THR B CA 1
ATOM 668 C C . THR B 1 2 ? -14.102 8.711 11.883 1 89.31 2 THR B C 1
ATOM 670 O O . THR B 1 2 ? -13.375 8.039 12.617 1 89.31 2 THR B O 1
ATOM 673 N N . GLU B 1 3 ? -14.344 8.594 10.547 1 96.38 3 GLU B N 1
ATOM 674 C CA . GLU B 1 3 ? -13.648 7.453 9.953 1 96.38 3 GLU B CA 1
ATOM 675 C C . GLU B 1 3 ? -13.367 7.691 8.469 1 96.38 3 GLU B C 1
ATOM 677 O O . GLU B 1 3 ? -13.961 8.578 7.855 1 96.38 3 GLU B O 1
ATOM 682 N N . ASN B 1 4 ? -12.375 7.012 7.949 1 98.25 4 ASN B N 1
ATOM 683 C CA . ASN B 1 4 ? -12.078 6.922 6.523 1 98.25 4 ASN B CA 1
ATOM 684 C C . ASN B 1 4 ? -12.414 5.543 5.965 1 98.25 4 ASN B C 1
ATOM 686 O O . ASN B 1 4 ? -12.094 4.523 6.578 1 98.25 4 ASN B O 1
ATOM 690 N N . SER B 1 5 ? -13.016 5.562 4.809 1 98.44 5 SER B N 1
ATOM 691 C CA . SER B 1 5 ? -13.383 4.289 4.199 1 98.4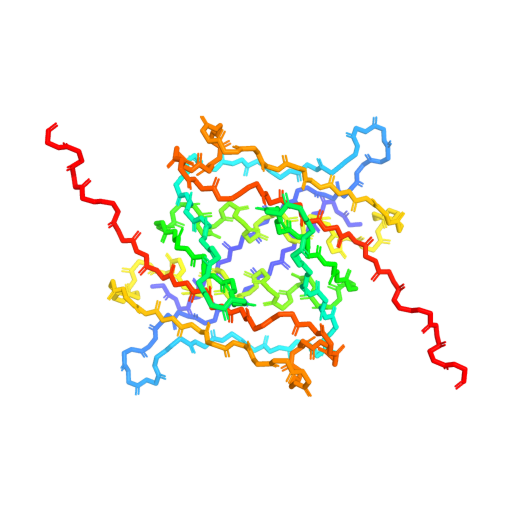4 5 SER B CA 1
ATOM 692 C C . SER B 1 5 ? -13.094 4.289 2.701 1 98.44 5 SER B C 1
ATOM 694 O O . SER B 1 5 ? -13.094 5.34 2.062 1 98.44 5 SER B O 1
ATOM 696 N N . LEU B 1 6 ? -12.938 3.117 2.166 1 97.75 6 LEU B N 1
ATOM 697 C CA . LEU B 1 6 ? -12.883 2.955 0.718 1 97.75 6 LEU B CA 1
ATOM 698 C C . LEU B 1 6 ? -13.43 1.595 0.302 1 97.75 6 LEU B C 1
ATOM 700 O O . LEU B 1 6 ? -13.555 0.691 1.132 1 97.75 6 LEU B O 1
ATOM 704 N N . THR B 1 7 ? -13.852 1.559 -0.911 1 98.44 7 THR B N 1
ATOM 705 C CA . THR B 1 7 ? -14.469 0.364 -1.479 1 98.44 7 THR B CA 1
ATOM 706 C C . THR B 1 7 ? -13.898 0.07 -2.865 1 98.44 7 THR B C 1
ATOM 708 O O . THR B 1 7 ? -13.641 0.99 -3.643 1 98.44 7 THR B O 1
ATOM 711 N N . VAL B 1 8 ? -13.758 -1.218 -3.123 1 98.69 8 VAL B N 1
ATOM 712 C CA . VAL B 1 8 ? -13.383 -1.648 -4.465 1 98.69 8 VAL B CA 1
ATOM 713 C C . VAL B 1 8 ? -14.297 -2.777 -4.926 1 98.69 8 VAL B C 1
ATOM 715 O O . VAL B 1 8 ? -14.891 -3.48 -4.102 1 98.69 8 VAL B O 1
ATOM 718 N N . PRO B 1 9 ? -14.477 -2.908 -6.246 1 98.12 9 PRO B N 1
ATOM 719 C CA . PRO B 1 9 ? -15.266 -4.047 -6.723 1 98.12 9 PRO B CA 1
ATOM 720 C C . PRO B 1 9 ? -14.672 -5.391 -6.312 1 98.12 9 PRO B C 1
ATOM 722 O O . PRO B 1 9 ? -13.461 -5.5 -6.109 1 98.12 9 PRO B O 1
ATOM 725 N N . ALA B 1 10 ? -15.5 -6.348 -6.18 1 97.81 10 ALA B N 1
ATOM 726 C CA . ALA B 1 10 ? -15.031 -7.715 -5.973 1 97.81 10 ALA B CA 1
ATOM 727 C C . ALA B 1 10 ? -14.211 -8.195 -7.168 1 97.81 10 ALA B C 1
ATOM 729 O O . ALA B 1 10 ? -14.43 -7.758 -8.297 1 97.81 10 ALA B O 1
ATOM 730 N N . TYR B 1 11 ? -13.258 -8.992 -6.875 1 98.25 11 TYR B N 1
ATOM 731 C CA . TYR B 1 11 ? -12.5 -9.602 -7.957 1 98.25 11 TYR B CA 1
ATOM 732 C C . TYR B 1 11 ? -13.422 -10.297 -8.953 1 98.25 11 TYR B C 1
ATOM 734 O O . TYR B 1 11 ? -14.328 -11.023 -8.562 1 98.25 11 TYR B O 1
ATOM 742 N N . ASN B 1 12 ? -13.18 -10.031 -10.125 1 95.88 12 ASN B N 1
ATOM 743 C CA . ASN B 1 12 ? -13.875 -10.664 -11.242 1 95.88 12 ASN B CA 1
ATOM 744 C C . ASN B 1 12 ? -12.922 -11.453 -12.125 1 95.88 12 ASN B C 1
ATOM 746 O O . ASN B 1 12 ? -12.094 -10.875 -12.828 1 95.88 12 ASN B O 1
ATOM 750 N N . PRO B 1 13 ? -13.07 -12.797 -12.086 1 95.62 13 PRO B N 1
ATOM 751 C CA . PRO B 1 13 ? -12.117 -13.609 -12.844 1 95.62 13 PRO B CA 1
ATOM 752 C C . PRO B 1 13 ? -12.125 -13.289 -14.336 1 95.62 13 PRO B C 1
ATOM 754 O O . PRO B 1 13 ? -11.141 -13.547 -15.031 1 95.62 13 PRO B O 1
ATOM 757 N N . ALA B 1 14 ? -13.148 -12.703 -14.828 1 96.88 14 ALA B N 1
ATOM 758 C CA . ALA B 1 14 ? -13.242 -12.375 -16.25 1 96.88 14 ALA B CA 1
ATOM 759 C C . ALA B 1 14 ? -12.375 -11.172 -16.594 1 96.88 14 ALA B C 1
ATOM 761 O O . ALA B 1 14 ? -11.875 -11.062 -17.719 1 96.88 14 ALA B O 1
ATOM 762 N N . ILE B 1 15 ? -12.133 -10.219 -15.695 1 96.62 15 ILE B N 1
ATOM 763 C CA . ILE B 1 15 ? -11.406 -8.992 -16.016 1 96.62 15 ILE B CA 1
ATOM 764 C C . ILE B 1 15 ? -10.203 -8.852 -15.086 1 96.62 15 ILE B C 1
ATOM 766 O O . ILE B 1 15 ? -9.305 -8.047 -15.352 1 96.62 15 ILE B O 1
ATOM 770 N N . GLY B 1 16 ? -10.195 -9.578 -14 1 97.56 16 GLY B N 1
ATOM 771 C CA . GLY B 1 16 ? -9.078 -9.531 -13.07 1 97.56 16 GLY B CA 1
ATOM 772 C C . GLY B 1 16 ? -9.266 -8.5 -11.969 1 97.56 16 GLY B C 1
ATOM 773 O O . GLY B 1 16 ? -10.375 -8.289 -11.484 1 97.56 16 GLY B O 1
ATOM 774 N N . VAL B 1 17 ? -8.195 -8.008 -11.461 1 97.56 17 VAL B N 1
ATOM 775 C CA . VAL B 1 17 ? -8.18 -7.062 -10.344 1 97.56 17 VAL B CA 1
ATOM 776 C C . VAL B 1 17 ? -8.602 -5.68 -10.836 1 97.56 17 VAL B C 1
ATOM 778 O O . VAL B 1 17 ? -8.055 -5.156 -11.805 1 97.56 17 VAL B O 1
ATOM 781 N N . VAL B 1 18 ? -9.586 -5.129 -10.211 1 97.56 18 VAL B N 1
ATOM 782 C CA . VAL B 1 18 ? -10.055 -3.791 -10.547 1 97.56 18 VAL B CA 1
ATOM 783 C C . VAL B 1 18 ? -9.938 -2.875 -9.328 1 97.56 18 VAL B C 1
ATOM 785 O O . VAL B 1 18 ? -10.5 -3.168 -8.273 1 97.56 18 VAL B O 1
ATOM 788 N N . ALA B 1 19 ? -9.203 -1.812 -9.508 1 97.81 19 ALA B N 1
ATOM 789 C CA . ALA B 1 19 ? -9.016 -0.789 -8.477 1 97.81 19 ALA B CA 1
ATOM 790 C C . ALA B 1 19 ? -9.086 0.612 -9.086 1 97.81 19 ALA B C 1
ATOM 792 O O . ALA B 1 19 ? -8.062 1.182 -9.461 1 97.81 19 ALA B O 1
ATOM 793 N N . PRO B 1 20 ? -10.234 1.167 -9.211 1 96.81 20 PRO B N 1
ATOM 794 C CA . PRO B 1 20 ? -10.352 2.486 -9.836 1 96.81 20 PRO B CA 1
ATOM 795 C C . PRO B 1 20 ? -9.539 3.559 -9.117 1 96.81 20 PRO B C 1
ATOM 797 O O . PRO B 1 20 ? -9.594 3.662 -7.887 1 96.81 20 PRO B O 1
ATOM 800 N N . ALA B 1 21 ? -8.844 4.305 -9.844 1 96.31 21 ALA B N 1
ATOM 801 C CA . ALA B 1 21 ? -7.91 5.281 -9.297 1 96.31 21 ALA B CA 1
ATOM 802 C C . ALA B 1 21 ? -8.562 6.656 -9.188 1 96.31 21 ALA B C 1
ATOM 804 O O . ALA B 1 21 ? -9.391 7.027 -10.023 1 96.31 21 ALA B O 1
ATOM 805 N N . GLU B 1 22 ? -8.195 7.352 -8.125 1 96.19 22 GLU B N 1
ATOM 806 C CA . GLU B 1 22 ? -8.555 8.766 -7.988 1 96.19 22 GLU B CA 1
ATOM 807 C C . GLU B 1 22 ? -7.621 9.648 -8.812 1 96.19 22 GLU B C 1
ATOM 809 O O . GLU B 1 22 ? -7.996 10.75 -9.211 1 96.19 22 GLU B O 1
ATOM 814 N N . GLY B 1 23 ? -6.48 9.117 -9.078 1 96.06 23 GLY B N 1
ATOM 815 C CA . GLY B 1 23 ? -5.508 9.859 -9.867 1 96.06 23 GLY B CA 1
ATOM 816 C C . GLY B 1 23 ? -4.539 10.664 -9.023 1 96.06 23 GLY B C 1
ATOM 817 O O . GLY B 1 23 ? -4.316 11.844 -9.281 1 96.06 23 GLY B O 1
ATOM 818 N N . GLY B 1 24 ? -4.043 10.164 -7.977 1 96.88 24 GLY B N 1
ATOM 819 C CA . GLY B 1 24 ? -3.035 10.812 -7.16 1 96.88 24 GLY B CA 1
ATOM 820 C C . GLY B 1 24 ? -1.617 10.5 -7.598 1 96.88 24 GLY B C 1
ATOM 821 O O . GLY B 1 24 ? -1.403 9.953 -8.68 1 96.88 24 GLY B O 1
ATOM 822 N N . THR B 1 25 ? -0.699 10.961 -6.73 1 97.12 25 THR B N 1
ATOM 823 C CA . THR B 1 25 ? 0.712 10.766 -7.047 1 97.12 25 THR B CA 1
ATOM 824 C C . THR B 1 25 ? 1.41 9.977 -5.941 1 97.12 25 THR B C 1
ATOM 826 O O . THR B 1 25 ? 1.13 10.18 -4.758 1 97.12 25 THR B O 1
ATOM 829 N N . VAL B 1 26 ? 2.277 9.117 -6.402 1 98.38 26 VAL B N 1
ATOM 830 C CA . VAL B 1 26 ? 3.088 8.297 -5.504 1 98.38 26 VAL B CA 1
ATOM 831 C C . VAL B 1 26 ? 4.543 8.312 -5.973 1 98.38 26 VAL B C 1
ATOM 833 O O . VAL B 1 26 ? 4.816 8.273 -7.172 1 98.38 26 VAL B O 1
ATOM 836 N N . THR B 1 27 ? 5.418 8.398 -5.027 1 98.44 27 THR B N 1
ATOM 837 C CA . THR B 1 27 ? 6.848 8.258 -5.285 1 98.44 27 THR B CA 1
ATOM 838 C C . THR B 1 27 ? 7.422 7.078 -4.508 1 98.44 27 THR B C 1
ATOM 840 O O . THR B 1 27 ? 7.152 6.926 -3.312 1 98.44 27 THR B O 1
ATOM 843 N N . VAL B 1 28 ? 8.164 6.211 -5.191 1 98.81 28 VAL B N 1
ATOM 844 C CA . VAL B 1 28 ? 8.836 5.074 -4.574 1 98.81 28 VAL B CA 1
ATOM 845 C C . VAL B 1 28 ? 10.352 5.234 -4.703 1 98.81 28 VAL B C 1
ATOM 847 O O . VAL B 1 28 ? 10.875 5.375 -5.812 1 98.81 28 VAL B O 1
ATOM 850 N N . GLU B 1 29 ? 11.016 5.184 -3.596 1 98.56 29 GLU B N 1
ATOM 851 C CA . GLU B 1 29 ? 12.469 5.301 -3.566 1 98.56 29 GLU B CA 1
ATOM 852 C C . GLU B 1 29 ? 13.102 4.125 -2.824 1 98.56 29 GLU B C 1
ATOM 854 O O . GLU B 1 29 ? 12.508 3.58 -1.893 1 98.56 29 GLU B O 1
ATOM 859 N N . ILE B 1 30 ? 14.234 3.775 -3.334 1 98.69 30 ILE B N 1
ATOM 860 C CA . ILE B 1 30 ? 15.078 2.826 -2.621 1 98.69 30 ILE B CA 1
ATOM 861 C C . ILE B 1 30 ? 16.266 3.561 -2.002 1 98.69 30 ILE B C 1
ATOM 863 O O . ILE B 1 30 ? 17.078 4.152 -2.715 1 98.69 30 ILE B O 1
ATOM 867 N N . VAL B 1 31 ? 16.25 3.584 -0.699 1 97.94 31 VAL B N 1
ATOM 868 C CA . VAL B 1 31 ? 17.281 4.305 0.04 1 97.94 31 VAL B CA 1
ATOM 869 C C . VAL B 1 31 ? 18.031 3.342 0.952 1 97.94 31 VAL B C 1
ATOM 871 O O . VAL B 1 31 ? 17.469 2.818 1.916 1 97.94 31 VAL B O 1
ATOM 874 N N . ASP B 1 32 ? 19.312 3.084 0.698 1 96.5 32 ASP B N 1
ATOM 875 C CA . ASP B 1 32 ? 20.188 2.24 1.505 1 96.5 32 ASP B CA 1
ATOM 876 C C . ASP B 1 32 ? 19.547 0.878 1.767 1 96.5 32 ASP B C 1
ATOM 878 O O . ASP B 1 32 ? 19.531 0.401 2.902 1 96.5 32 ASP B O 1
ATOM 882 N N . GLY B 1 33 ? 18.891 0.322 0.813 1 96.5 33 GLY B N 1
ATOM 883 C CA . GLY B 1 33 ? 18.328 -1.013 0.898 1 96.5 33 GLY B CA 1
ATOM 884 C C . GLY B 1 33 ? 16.922 -1.024 1.481 1 96.5 33 GLY B C 1
ATOM 885 O O . GLY B 1 33 ? 16.312 -2.086 1.63 1 96.5 33 GLY B O 1
ATOM 886 N N . SER B 1 34 ? 16.391 0.096 1.826 1 98.31 34 SER B N 1
ATOM 887 C CA . SER B 1 34 ? 15.031 0.24 2.324 1 98.31 34 SER B CA 1
ATOM 888 C C . SER B 1 34 ? 14.125 0.886 1.281 1 98.31 34 SER B C 1
ATOM 890 O O . SER B 1 34 ? 14.602 1.574 0.377 1 98.31 34 SER B O 1
ATOM 892 N N . VAL B 1 35 ? 12.891 0.633 1.392 1 98.88 35 VAL B N 1
ATOM 893 C CA . VAL B 1 35 ? 11.906 1.195 0.469 1 98.88 35 VAL B CA 1
ATOM 894 C C . VAL B 1 35 ? 11.141 2.32 1.155 1 98.88 35 VAL B C 1
ATOM 896 O O . VAL B 1 35 ? 10.633 2.146 2.266 1 98.88 35 VAL B O 1
ATOM 899 N N . GLU B 1 36 ? 11.086 3.467 0.529 1 98.88 36 GLU B N 1
ATOM 900 C CA . GLU B 1 36 ? 10.273 4.59 0.979 1 98.88 36 GLU B CA 1
ATOM 901 C C . GLU B 1 36 ? 9.211 4.953 -0.058 1 98.88 36 GLU B C 1
ATOM 903 O O . GLU B 1 36 ? 9.531 5.227 -1.215 1 98.88 36 GLU B O 1
ATOM 908 N N . ILE B 1 37 ? 7.973 4.98 0.397 1 98.88 37 ILE B N 1
ATOM 909 C CA . ILE B 1 37 ? 6.863 5.332 -0.482 1 98.88 37 ILE B CA 1
ATOM 910 C C . ILE B 1 37 ? 6.18 6.598 0.034 1 98.88 37 ILE B C 1
ATOM 912 O O . ILE B 1 37 ? 5.699 6.633 1.169 1 98.88 37 ILE B O 1
ATOM 916 N N . PHE B 1 38 ? 6.141 7.566 -0.835 1 98.69 38 PHE B N 1
ATOM 917 C CA . PHE B 1 38 ? 5.469 8.828 -0.553 1 98.69 38 PHE B CA 1
ATOM 918 C C . PHE B 1 38 ? 4.25 9.008 -1.451 1 98.69 38 PHE B C 1
ATOM 920 O O . PHE B 1 38 ? 4.301 8.695 -2.643 1 98.69 38 PHE B O 1
ATOM 927 N N . GLY B 1 39 ? 3.217 9.516 -0.885 1 98.5 39 GLY B N 1
ATOM 928 C CA . GLY B 1 39 ? 2.049 9.812 -1.698 1 98.5 39 GLY B CA 1
ATOM 929 C C . GLY B 1 39 ? 1.239 10.984 -1.176 1 98.5 39 GLY B C 1
ATOM 930 O O . GLY B 1 39 ? 1.227 11.242 0.029 1 98.5 39 GLY B O 1
ATOM 931 N N . ASP B 1 40 ? 0.607 11.672 -2.152 1 97.69 40 ASP B N 1
ATOM 932 C CA . ASP B 1 40 ? -0.447 12.57 -1.687 1 97.69 40 ASP B CA 1
ATOM 933 C C . ASP B 1 40 ? -1.692 11.789 -1.276 1 97.69 40 ASP B C 1
ATOM 935 O O . ASP B 1 40 ? -1.711 10.555 -1.351 1 97.69 40 ASP B O 1
ATOM 939 N N . SER B 1 41 ? -2.668 12.555 -0.786 1 97.75 41 SER B N 1
ATOM 940 C CA . SER B 1 41 ? -3.869 11.914 -0.263 1 97.75 41 SER B CA 1
ATOM 941 C C . SER B 1 41 ? -4.492 10.977 -1.296 1 97.75 41 SER B C 1
ATOM 943 O O . SER B 1 41 ? -4.762 9.812 -1.002 1 97.75 41 SER B O 1
ATOM 945 N N . ALA B 1 42 ? -4.656 11.438 -2.488 1 97.69 42 ALA B N 1
ATOM 946 C CA . ALA B 1 42 ? -5.285 10.648 -3.541 1 97.69 42 ALA B CA 1
ATOM 947 C C . ALA B 1 42 ? -4.414 9.453 -3.92 1 97.69 42 ALA B C 1
ATOM 949 O O . ALA B 1 42 ? -4.922 8.344 -4.129 1 97.69 42 ALA B O 1
ATOM 950 N N . GLY B 1 43 ? -3.059 9.672 -4.012 1 98.12 43 GLY B N 1
ATOM 951 C CA . GLY B 1 43 ? -2.15 8.586 -4.344 1 98.12 43 GLY B CA 1
ATOM 952 C C . GLY B 1 43 ? -2.141 7.48 -3.311 1 98.12 43 GLY B C 1
ATOM 953 O O . GLY B 1 43 ? -2.092 6.297 -3.658 1 98.12 43 GLY B O 1
ATOM 954 N N . LEU B 1 44 ? -2.205 7.887 -2.084 1 98.69 44 LEU B N 1
ATOM 955 C CA . LEU B 1 44 ? -2.238 6.902 -1.01 1 98.69 44 LEU B CA 1
ATOM 956 C C . LEU B 1 44 ? -3.562 6.145 -1.004 1 98.69 44 LEU B C 1
ATOM 958 O O . LEU B 1 44 ? -3.602 4.953 -0.69 1 98.69 44 LEU B O 1
ATOM 962 N N . ARG B 1 45 ? -4.66 6.773 -1.358 1 98.69 45 ARG B N 1
ATOM 963 C CA . ARG B 1 45 ? -5.93 6.066 -1.498 1 98.69 45 ARG B CA 1
ATOM 964 C C . ARG B 1 45 ? -5.895 5.102 -2.678 1 98.69 45 ARG B C 1
ATOM 966 O O . ARG B 1 45 ? -6.469 4.016 -2.613 1 98.69 45 ARG B O 1
ATOM 973 N N . ASP B 1 46 ? -5.227 5.508 -3.705 1 98.56 46 ASP B N 1
ATOM 974 C CA . ASP B 1 46 ? -5.098 4.617 -4.855 1 98.56 46 ASP B CA 1
ATOM 975 C C . ASP B 1 46 ? -4.336 3.348 -4.484 1 98.56 46 ASP B C 1
ATOM 977 O O . ASP B 1 46 ? -4.746 2.242 -4.84 1 98.56 46 ASP B O 1
ATOM 981 N N . LEU B 1 47 ? -3.221 3.535 -3.783 1 98.88 47 LEU B N 1
ATOM 982 C CA . LEU B 1 47 ? -2.463 2.371 -3.334 1 98.88 47 LEU B CA 1
ATOM 983 C C . LEU B 1 47 ? -3.312 1.486 -2.428 1 98.88 47 LEU B C 1
ATOM 985 O O . LEU B 1 47 ? -3.27 0.259 -2.533 1 98.88 47 LEU B O 1
ATOM 989 N N . ALA B 1 48 ? -4.047 2.092 -1.537 1 98.88 48 ALA B N 1
ATOM 990 C CA . ALA B 1 48 ? -4.926 1.342 -0.643 1 98.88 48 ALA B CA 1
ATOM 991 C C . ALA B 1 48 ? -5.918 0.494 -1.434 1 98.88 48 ALA B C 1
ATOM 993 O O . ALA B 1 48 ? -6.141 -0.675 -1.111 1 98.88 48 ALA B O 1
ATOM 994 N N . ARG B 1 49 ? -6.488 1.088 -2.463 1 98.81 49 ARG B N 1
ATOM 995 C CA . ARG B 1 49 ? -7.465 0.366 -3.27 1 98.81 49 ARG B CA 1
ATOM 996 C C . ARG B 1 49 ? -6.824 -0.827 -3.971 1 98.81 49 ARG B C 1
ATOM 998 O O . ARG B 1 49 ? -7.43 -1.896 -4.066 1 98.81 49 ARG B O 1
ATOM 1005 N N . MET B 1 50 ? -5.629 -0.592 -4.457 1 98.81 50 MET B N 1
ATOM 1006 C CA . MET B 1 50 ? -4.941 -1.686 -5.137 1 98.81 50 MET B CA 1
ATOM 1007 C C . MET B 1 50 ? -4.676 -2.842 -4.18 1 98.81 50 MET B C 1
ATOM 1009 O O . MET B 1 50 ? -4.934 -4 -4.508 1 98.81 50 MET B O 1
ATOM 1013 N N . CYS B 1 51 ? -4.203 -2.516 -2.99 1 98.88 51 CYS B N 1
ATOM 1014 C CA . CYS B 1 51 ? -3.951 -3.545 -1.99 1 98.88 51 CYS B CA 1
ATOM 1015 C C . CYS B 1 51 ? -5.242 -4.254 -1.602 1 98.88 51 CYS B C 1
ATOM 1017 O O . CYS B 1 51 ? -5.277 -5.48 -1.509 1 98.88 51 CYS B O 1
ATOM 1019 N N . LEU B 1 52 ? -6.32 -3.52 -1.433 1 98.88 52 LEU B N 1
ATOM 1020 C CA . LEU B 1 52 ? -7.605 -4.086 -1.024 1 98.88 52 LEU B CA 1
ATOM 1021 C C . LEU B 1 52 ? -8.156 -5.012 -2.102 1 98.88 52 LEU B C 1
ATOM 1023 O O . LEU B 1 52 ? -8.688 -6.082 -1.793 1 98.88 52 LEU B O 1
ATOM 1027 N N . ALA B 1 53 ? -8.023 -4.562 -3.326 1 98.75 53 ALA B N 1
ATOM 1028 C CA . ALA B 1 53 ? -8.516 -5.383 -4.426 1 98.75 53 ALA B CA 1
ATOM 1029 C C . ALA B 1 53 ? -7.766 -6.711 -4.5 1 98.75 53 ALA B C 1
ATOM 1031 O O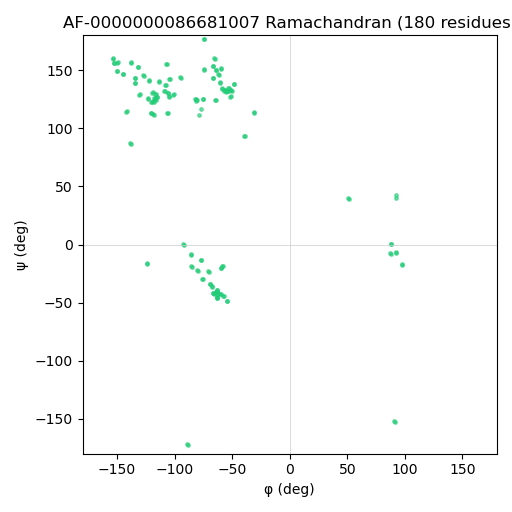 . ALA B 1 53 ? -8.375 -7.766 -4.699 1 98.75 53 ALA B O 1
ATOM 1032 N N . LEU B 1 54 ? -6.5 -6.652 -4.297 1 98.69 54 LEU B N 1
ATOM 1033 C CA . LEU B 1 54 ? -5.684 -7.859 -4.355 1 98.69 54 LEU B CA 1
ATOM 1034 C C . LEU B 1 54 ? -5.969 -8.766 -3.162 1 98.69 54 LEU B C 1
ATOM 1036 O O . LEU B 1 54 ? -5.68 -9.961 -3.203 1 98.69 54 LEU B O 1
ATOM 1040 N N . ALA B 1 55 ? -6.449 -8.227 -2.107 1 98.38 55 ALA B N 1
ATOM 1041 C CA . ALA B 1 55 ? -6.711 -8.977 -0.878 1 98.38 55 ALA B CA 1
ATOM 1042 C C . ALA B 1 55 ? -7.988 -9.797 -1.001 1 98.38 55 ALA B C 1
ATOM 1044 O O . ALA B 1 55 ? -8.281 -10.633 -0.141 1 98.38 55 ALA B O 1
ATOM 1045 N N . ASP B 1 56 ? -8.805 -9.523 -2.033 1 98.19 56 ASP B N 1
ATOM 1046 C CA . ASP B 1 56 ? -10.055 -10.25 -2.225 1 98.19 56 ASP B CA 1
ATOM 1047 C C . ASP B 1 56 ? -9.82 -11.758 -2.186 1 98.19 56 ASP B C 1
ATOM 1049 O O . ASP B 1 56 ? -8.93 -12.273 -2.865 1 98.19 56 ASP B O 1
ATOM 1053 N N . PRO B 1 57 ? -10.57 -12.438 -1.38 1 94.25 57 PRO B N 1
ATOM 1054 C CA . PRO B 1 57 ? -10.367 -13.891 -1.264 1 94.25 57 PRO B CA 1
ATOM 1055 C C . PRO B 1 57 ? -10.539 -14.617 -2.596 1 94.25 57 PRO B C 1
ATOM 1057 O O . PRO B 1 57 ? -10.055 -15.742 -2.754 1 94.25 57 PRO B O 1
ATOM 1060 N N . ARG B 1 58 ? -11.188 -13.992 -3.576 1 96 58 ARG B N 1
ATOM 1061 C CA . ARG B 1 58 ? -11.406 -14.609 -4.879 1 96 58 ARG B CA 1
ATOM 1062 C C . ARG B 1 58 ? -10.211 -14.383 -5.805 1 96 58 ARG B C 1
ATOM 1064 O O . ARG B 1 58 ? -10.094 -15.039 -6.84 1 96 58 ARG B O 1
ATOM 1071 N N . ALA B 1 59 ? -9.414 -13.406 -5.441 1 97.31 59 ALA B N 1
ATOM 1072 C CA . ALA B 1 59 ? -8.227 -13.172 -6.254 1 97.31 59 ALA B CA 1
ATOM 1073 C C . ALA B 1 59 ? -7.27 -14.359 -6.184 1 97.31 59 ALA B C 1
ATOM 1075 O O . ALA B 1 59 ? -6.922 -14.82 -5.094 1 97.31 59 ALA B O 1
ATOM 1076 N N . PRO B 1 60 ? -6.934 -14.883 -7.285 1 96.94 60 PRO B N 1
ATOM 1077 C CA . PRO B 1 60 ? -6.027 -16.031 -7.246 1 96.94 60 PRO B CA 1
ATOM 1078 C C . PRO B 1 60 ? -4.633 -15.672 -6.746 1 96.94 60 PRO B C 1
ATOM 1080 O O . PRO B 1 60 ? -4.211 -14.516 -6.867 1 96.94 60 PRO B O 1
ATOM 1083 N N . ASP B 1 61 ? -3.982 -16.656 -6.188 1 97.19 61 ASP B N 1
ATOM 1084 C CA . ASP B 1 61 ? -2.574 -16.484 -5.844 1 97.19 61 ASP B CA 1
ATOM 1085 C C . ASP B 1 61 ? -1.762 -16.031 -7.059 1 97.19 61 ASP B C 1
ATOM 1087 O O . ASP B 1 61 ? -1.938 -16.562 -8.156 1 97.19 61 ASP B O 1
ATOM 1091 N N . GLY B 1 62 ? -1.016 -15.062 -6.809 1 97.19 62 GLY B N 1
ATOM 1092 C CA . GLY B 1 62 ? -0.173 -14.578 -7.891 1 97.19 62 GLY B CA 1
ATOM 1093 C C . GLY B 1 62 ? -0.759 -13.383 -8.617 1 97.19 62 GLY B C 1
ATOM 1094 O O . GLY B 1 62 ? -0.077 -12.734 -9.414 1 97.19 62 GLY B O 1
ATOM 1095 N N . ALA B 1 63 ? -2.078 -13.117 -8.461 1 98.12 63 ALA B N 1
ATOM 1096 C CA . ALA B 1 63 ? -2.615 -11.867 -9.008 1 98.12 63 ALA B CA 1
ATOM 1097 C C . ALA B 1 63 ? -1.747 -10.68 -8.609 1 98.12 63 ALA B C 1
ATOM 1099 O O . ALA B 1 63 ? -1.244 -10.617 -7.488 1 98.12 63 ALA B O 1
ATOM 1100 N N . HIS B 1 64 ? -1.502 -9.727 -9.609 1 98.38 64 HIS B N 1
ATOM 1101 C CA . HIS B 1 64 ? -0.579 -8.641 -9.289 1 98.38 64 HIS B CA 1
ATOM 1102 C C . HIS B 1 64 ? -0.88 -7.402 -10.125 1 98.38 64 HIS B C 1
ATOM 1104 O O . HIS B 1 64 ? -1.625 -7.473 -11.102 1 98.38 64 HIS B O 1
ATOM 1110 N N . ILE B 1 65 ? -0.414 -6.301 -9.664 1 98.31 65 ILE B N 1
ATOM 1111 C CA . ILE B 1 65 ? -0.475 -5.008 -10.336 1 98.31 65 ILE B CA 1
ATOM 1112 C C . ILE B 1 65 ? 0.935 -4.449 -10.5 1 98.31 65 ILE B C 1
ATOM 1114 O O . ILE B 1 65 ? 1.696 -4.367 -9.531 1 98.31 65 ILE B O 1
ATOM 1118 N N . HIS B 1 66 ? 1.282 -4.113 -11.688 1 98.12 66 HIS B N 1
ATOM 1119 C CA . HIS B 1 66 ? 2.551 -3.461 -11.992 1 98.12 66 HIS B CA 1
ATOM 1120 C C . HIS B 1 66 ? 2.367 -1.96 -12.195 1 98.12 66 HIS B C 1
ATOM 1122 O O . HIS B 1 66 ? 1.489 -1.535 -12.945 1 98.12 66 HIS B O 1
ATOM 1128 N N . LEU B 1 67 ? 3.193 -1.224 -11.469 1 98.25 67 LEU B N 1
ATOM 1129 C CA . LEU B 1 67 ? 3.268 0.221 -11.664 1 98.25 67 LEU B CA 1
ATOM 1130 C C . LEU B 1 67 ? 4.641 0.629 -12.188 1 98.25 67 LEU B C 1
ATOM 1132 O O . LEU B 1 67 ? 5.664 0.319 -11.57 1 98.25 67 LEU B O 1
ATOM 1136 N N . ASP B 1 68 ? 4.598 1.331 -13.242 1 97.88 68 ASP B N 1
ATOM 1137 C CA . ASP B 1 68 ? 5.855 1.741 -13.859 1 97.88 68 ASP B CA 1
ATOM 1138 C C . ASP B 1 68 ? 6.148 3.215 -13.578 1 97.88 68 ASP B C 1
ATOM 1140 O O . ASP B 1 68 ? 5.242 4.047 -13.594 1 97.88 68 ASP B O 1
ATOM 1144 N N . ALA B 1 69 ? 7.422 3.438 -13.367 1 96.31 69 ALA B N 1
ATOM 1145 C CA . ALA B 1 69 ? 7.848 4.82 -13.164 1 96.31 69 ALA B CA 1
ATOM 1146 C C . ALA B 1 69 ? 7.367 5.715 -14.297 1 96.31 69 ALA B C 1
ATOM 1148 O O . ALA B 1 69 ? 7.449 5.336 -15.469 1 96.31 69 ALA B O 1
ATOM 1149 N N . GLY B 1 70 ? 6.832 6.863 -13.906 1 95.25 70 GLY B N 1
ATOM 1150 C CA . GLY B 1 70 ? 6.426 7.844 -14.906 1 95.25 70 GLY B CA 1
ATOM 1151 C C . GLY B 1 70 ? 5.008 7.629 -15.406 1 95.25 70 GLY B C 1
ATOM 1152 O O . GLY B 1 70 ? 4.492 8.43 -16.188 1 95.25 70 GLY B O 1
ATOM 1153 N N . ILE B 1 71 ? 4.422 6.586 -15.031 1 95.44 71 ILE B N 1
ATOM 1154 C CA . ILE B 1 71 ? 3.016 6.332 -15.328 1 95.44 71 ILE B CA 1
ATOM 1155 C C . ILE B 1 71 ? 2.178 6.523 -14.062 1 95.44 71 ILE B C 1
ATOM 1157 O O . ILE B 1 71 ? 2.455 5.918 -13.023 1 95.44 71 ILE B O 1
ATOM 1161 N N . ASN B 1 72 ? 1.18 7.238 -14.18 1 93.06 72 ASN B N 1
ATOM 1162 C CA . ASN B 1 72 ? 0.362 7.516 -13.008 1 93.06 72 ASN B CA 1
ATOM 1163 C C . ASN B 1 72 ? -0.109 6.23 -12.328 1 93.06 72 ASN B C 1
ATOM 1165 O O . ASN B 1 72 ? -0.575 5.309 -13 1 93.06 72 ASN B O 1
ATOM 1169 N N . PRO B 1 73 ? 0.046 6.125 -11 1 95.69 73 PRO B N 1
ATOM 1170 C CA . PRO B 1 73 ? 0.325 7.168 -10.008 1 95.69 73 PRO B CA 1
ATOM 1171 C C . PRO B 1 73 ? 1.817 7.332 -9.734 1 95.69 73 PRO B C 1
ATOM 1173 O O . PRO B 1 73 ? 2.211 8.203 -8.945 1 95.69 73 PRO B O 1
ATOM 1176 N N . LEU B 1 74 ? 2.674 6.609 -10.352 1 97.19 74 LEU B N 1
ATOM 1177 C CA . LEU B 1 74 ? 4.09 6.684 -10.008 1 97.19 74 LEU B CA 1
ATOM 1178 C C . LEU B 1 74 ? 4.758 7.867 -10.703 1 97.19 74 LEU B C 1
ATOM 1180 O O . LEU B 1 74 ? 4.66 8.016 -11.922 1 97.19 74 LEU B O 1
ATOM 1184 N N . ASP B 1 75 ? 5.305 8.586 -9.906 1 95.81 75 ASP B N 1
ATOM 1185 C CA . ASP B 1 75 ? 6.035 9.734 -10.43 1 95.81 75 ASP B CA 1
ATOM 1186 C C . ASP B 1 75 ? 7.234 9.297 -11.266 1 95.81 75 ASP B C 1
ATOM 1188 O O . ASP B 1 75 ? 7.734 8.188 -11.102 1 95.81 75 ASP B O 1
ATOM 1192 N N . HIS B 1 76 ? 7.59 10.344 -12.055 1 94.56 76 HIS B N 1
ATOM 1193 C CA . HIS B 1 76 ? 8.867 10.148 -12.727 1 94.56 76 HIS B CA 1
ATOM 1194 C C . HIS B 1 76 ? 10 9.977 -11.727 1 94.56 76 HIS B C 1
ATOM 1196 O O . HIS B 1 76 ? 10.031 10.656 -10.695 1 94.56 76 HIS B O 1
ATOM 1202 N N . GLY B 1 77 ? 10.938 9.109 -11.914 1 95.31 77 GLY B N 1
ATOM 1203 C CA . GLY B 1 77 ? 12.094 8.914 -11.055 1 95.31 77 GLY B CA 1
ATOM 1204 C C . GLY B 1 77 ? 11.867 7.852 -9.992 1 95.31 77 GLY B C 1
ATOM 1205 O O . GLY B 1 77 ? 12.797 7.48 -9.273 1 95.31 77 GLY B O 1
ATOM 1206 N N . SER B 1 78 ? 10.688 7.418 -9.953 1 98 78 SER B N 1
ATOM 1207 C CA . SER B 1 78 ? 10.352 6.383 -8.984 1 98 78 SER B CA 1
ATOM 1208 C C . SER B 1 78 ? 10.906 5.027 -9.406 1 98 78 SER B C 1
ATOM 1210 O O . SER B 1 78 ? 11.109 4.777 -10.594 1 98 78 SER B O 1
ATOM 1212 N N . ALA B 1 79 ? 11.219 4.199 -8.367 1 98.44 79 ALA B N 1
ATOM 1213 C CA . ALA B 1 79 ? 11.352 2.779 -8.68 1 98.44 79 ALA B CA 1
ATOM 1214 C C . ALA B 1 79 ? 10.008 2.178 -9.094 1 98.44 79 ALA B C 1
ATOM 1216 O O . ALA B 1 79 ? 8.961 2.572 -8.57 1 98.44 79 ALA B O 1
ATOM 1217 N N . SER B 1 80 ? 10.094 1.245 -10.062 1 98.69 80 SER B N 1
ATOM 1218 C CA . SER B 1 80 ? 8.875 0.513 -10.398 1 98.69 80 SER B CA 1
ATOM 1219 C C . SER B 1 80 ? 8.391 -0.326 -9.219 1 98.69 80 SER B C 1
ATOM 1221 O O . SER B 1 80 ? 9.195 -0.76 -8.391 1 98.69 80 SER B O 1
ATOM 1223 N N . LEU B 1 81 ? 7.074 -0.525 -9.133 1 98.88 81 LEU B N 1
ATOM 1224 C CA . LEU B 1 81 ? 6.449 -1.203 -8 1 98.88 81 LEU B CA 1
ATOM 1225 C C . LEU B 1 81 ? 5.508 -2.301 -8.484 1 98.88 81 LEU B C 1
ATOM 1227 O O . LEU B 1 81 ? 4.699 -2.08 -9.383 1 98.88 81 LEU B O 1
ATOM 1231 N N . MET B 1 82 ? 5.691 -3.432 -7.93 1 98.94 82 MET B N 1
ATOM 1232 C CA . MET B 1 82 ? 4.719 -4.504 -8.133 1 98.94 82 MET B CA 1
ATOM 1233 C C . MET B 1 82 ? 4.066 -4.898 -6.809 1 98.94 82 MET B C 1
ATOM 1235 O O . MET B 1 82 ? 4.758 -5.129 -5.816 1 98.94 82 MET B O 1
ATOM 1239 N N . LEU B 1 83 ? 2.734 -4.953 -6.797 1 98.88 83 LEU B N 1
ATOM 1240 C CA . LEU B 1 83 ? 1.943 -5.477 -5.688 1 98.88 83 LEU B CA 1
ATOM 1241 C C . LEU B 1 83 ? 1.309 -6.812 -6.055 1 98.88 83 LEU B C 1
ATOM 1243 O O . LEU B 1 83 ? 0.703 -6.945 -7.121 1 98.88 83 LEU B O 1
ATOM 1247 N N . ALA B 1 84 ? 1.451 -7.758 -5.148 1 98.81 84 ALA B N 1
ATOM 1248 C CA . ALA B 1 84 ? 0.958 -9.078 -5.547 1 98.81 84 ALA B CA 1
ATOM 1249 C C . ALA B 1 84 ? 0.359 -9.812 -4.355 1 98.81 84 ALA B C 1
ATOM 1251 O O . ALA B 1 84 ? 0.839 -9.68 -3.227 1 98.81 84 ALA B O 1
ATOM 1252 N N . ARG B 1 85 ? -0.652 -10.586 -4.711 1 98.62 85 ARG B N 1
ATOM 1253 C CA . ARG B 1 85 ? -1.22 -11.539 -3.77 1 98.62 85 ARG B CA 1
ATOM 1254 C C . ARG B 1 85 ? -0.388 -12.82 -3.721 1 98.62 85 ARG B C 1
ATOM 1256 O O . ARG B 1 85 ? -0.13 -13.438 -4.754 1 98.62 85 ARG B O 1
ATOM 1263 N N . HIS B 1 86 ? -0.005 -13.062 -2.508 1 96.94 86 HIS B N 1
ATOM 1264 C CA . HIS B 1 86 ? 0.711 -14.32 -2.338 1 96.94 86 HIS B CA 1
ATOM 1265 C C . HIS B 1 86 ? 0.322 -15.008 -1.033 1 96.94 86 HIS B C 1
ATOM 1267 O O . HIS B 1 86 ? 0.486 -14.438 0.047 1 96.94 86 HIS B O 1
ATOM 1273 N N . SER B 1 87 ? -0.313 -16.172 -1.154 1 87.19 87 SER B N 1
ATOM 1274 C CA . SER B 1 87 ? -0.718 -16.938 0.023 1 87.19 87 SER B CA 1
ATOM 1275 C C . SER B 1 87 ? 0.468 -17.656 0.644 1 87.19 87 SER B C 1
ATOM 1277 O O . SER B 1 87 ? 1.379 -18.094 -0.067 1 87.19 87 SER B O 1
ATOM 1279 N N . LEU B 1 88 ? 0.929 -17.359 1.967 1 67.19 88 LEU B N 1
ATOM 1280 C CA . LEU B 1 88 ? 2.02 -18.109 2.586 1 67.19 88 LEU B CA 1
ATOM 1281 C C . LEU B 1 88 ? 1.697 -19.594 2.637 1 67.19 88 LEU B C 1
ATOM 1283 O O . LEU B 1 88 ? 0.533 -19.969 2.768 1 67.19 88 LEU B O 1
ATOM 1287 N N . PRO B 1 89 ? 2.768 -20.281 2.174 1 54.56 89 PRO B N 1
ATOM 1288 C CA . PRO B 1 89 ? 2.541 -21.719 2.371 1 54.56 89 PRO B CA 1
ATOM 1289 C C . PRO B 1 89 ? 2.123 -22.062 3.801 1 54.56 89 PRO B C 1
ATOM 1291 O O . PRO B 1 89 ? 2.484 -21.344 4.738 1 54.56 89 PRO B O 1
ATOM 1294 N N . PRO B 1 90 ? 1.062 -22.891 3.939 1 47.19 90 PRO B N 1
ATOM 1295 C CA . PRO B 1 90 ? 0.811 -23.359 5.305 1 47.19 90 PRO B CA 1
ATOM 1296 C C . PRO B 1 90 ? 2.096 -23.688 6.062 1 47.19 90 PRO B C 1
ATOM 1298 O O . PRO B 1 90 ? 3.084 -24.109 5.453 1 47.19 90 PRO B O 1
ATOM 1301 N N . THR B 1 91 ? 2.656 -22.672 6.844 1 43.22 91 THR B N 1
ATOM 1302 C CA . THR B 1 91 ? 3.787 -23.172 7.609 1 43.22 91 THR B CA 1
ATOM 1303 C C . THR B 1 91 ? 3.584 -24.641 7.965 1 43.22 91 THR B C 1
ATOM 1305 O O . THR B 1 91 ? 2.576 -25.016 8.57 1 43.22 91 THR B O 1
ATOM 1308 N N . PRO B 1 92 ? 4.406 -25.516 7.434 1 43.91 92 PRO B N 1
ATOM 1309 C CA . PRO B 1 92 ? 4.25 -26.922 7.816 1 43.91 92 PRO B CA 1
ATOM 1310 C C . PRO B 1 92 ? 4.082 -27.109 9.32 1 43.91 92 PRO B C 1
ATOM 1312 O O . PRO B 1 92 ? 4.566 -26.297 10.109 1 43.91 92 PRO B O 1
#

Solvent-accessible surface area (backbone atoms only — not comparable to full-atom values): 9477 Å² total; per-residue (Å²): 119,77,56,44,74,54,74,29,52,40,50,35,89,89,79,40,77,46,48,85,67,77,74,28,41,27,39,33,42,76,56,97,74,25,39,38,36,35,14,21,46,44,18,20,40,32,53,13,34,45,28,41,22,46,23,30,88,75,40,54,76,63,45,67,49,81,44,47,50,56,37,87,41,30,31,73,86,22,40,30,40,32,44,30,21,35,70,73,69,75,78,126,120,75,54,44,73,54,74,28,52,40,51,34,90,88,80,40,79,49,49,87,66,76,74,27,42,27,40,34,44,78,55,95,74,24,41,39,36,34,15,21,45,44,17,19,40,33,52,14,35,45,28,41,22,47,24,30,86,74,40,51,74,64,44,66,48,81,43,46,48,56,38,89,41,30,32,73,88,23,39,31,38,33,45,31,21,34,70,71,69,76,77,127

Organism: NCBI:txid175570

Radius of gyration: 15.23 Å; Cα contacts (8 Å, |Δi|>4): 495; chains: 2; bounding box: 40×53×36 Å

Foldseek 3Di:
DPDDDDDDDAADPVVGFDFDAPFWAKAWDQDPNDIDIDTDPRLVVSVVSRQVSQVHPPHDFFRKDKDDEVDPRHHHPHDIDMDGHHDPDPPD/DPDDDDDDDAADPVVGFDQDAPFWAKAWDQDPNDIDIDTDPRLVVSVVSRQVSQVHPPHDFFRKDKDDEVDPRHHHPHDIDMDGHHDPDPPD

pLDDT: mean 94.57, std 11.21, range [42.75, 98.94]

InterPro domains:
  IPR029083 Immunity protein 32 [PF15566] (35-85)

Nearest PDB structures (foldseek):
  8d9j-assembly1_D  TM=4.852E-01  e=2.397E+00  Homo sapiens
  9d93-assembly1_Me  TM=2.220E-01  e=5.550E+00  Mycobacterium phage Bxb1
  9d93-assembly1_Mc  TM=2.183E-01  e=5.550E+00  Mycobacterium phage Bxb1
  8d9j-assembly1_D  TM=4.855E-01  e=2.336E+00  Homo sapiens
  6kin-assembly1_B  TM=3.368E-01  e=4.190E+00  Roseiflexus castenholzii DSM 13941

=== Feature glossary ===
Key to the feature types in this record:

— What the protein is —

Primary structure: the covalent order of the twenty standard amino acids along the backbone. Two proteins with the same sequence will (almost always) fold to the same structure; two with 30% identity often share a fold but not the details.

Database cross-references. InterPro integrates a dozen domain/family signature databases into unified entries with residue-range hits. GO terms attach function/process/location labels with evidence codes. CATH codes position the fold in a four-level structural taxonomy. Organism is the NCBI-taxonomy species name.

— Where its atoms are —

The mmCIF block holds the 3D Cartesian coordinates of each backbone atom (N, Cα, C, O) in ångströms. mmCIF is the PDB's canonical archive format — a tagged-loop text representation of the atomic model.

Six rendered views show the 3D structure from the faces of a cube — i.e. along ±x, ±y, ±z. Rendering representation is drawn randomly per protein from cartoon (secondary-structure ribbons), sticks (backbone bonds), or molecular surface; coloring is either N→C rainbow (blue at the N-terminus through red at the C-terminus) or one color per chain.

— Local backbone conformation —

DSSP 8-state secondary structure assigns each residue one of H (α-helix), G (3₁₀-helix), I (π-helix), E (extended β-strand), B (isolated β-bridge), T (hydrogen-bonded turn), S (bend), or '-' (coil). The assignment is computed from backbone hydrogen-bond geometry via the Kabsch–Sander algorithm.

P-SEA three-state annotation labels each residue as helix, strand, or coil based purely on the geometry of the Cα trace. It serves as a fallback when the full backbone (and thus DSSP) is unavailable.

The φ/ψ torsion pair specifies the backbone conformation at each residue. φ rotates about the N–Cα bond, ψ about the Cα–C bond. Steric clashes forbid most of the (φ, ψ) plane — the allowed regions (α-helix basin, β-sheet basin, left-handed helix) are the Ramachandran-allowed regions.

— Global shape and packing —

The geometric summary reports three shape descriptors. Rg (radius of gyration) measures how spread out the Cα atoms are about their centre of mass; compact globular proteins have small Rg, elongated or unfolded ones large. Cα contacts (<8 Å, |i−j|>4) count long-range residue pairs in spatial proximity — high for tightly packed folds, near zero for rods or random coil. The bounding-box extents give the protein's footprint along x, y, z in Å.

Accessible surface area quantifies burial. A residue with SASA near zero is packed into the hydrophobic core; one with SASA >100 Å² sits on the surface. Computed here via the Shrake–Rupley numerical algorithm with a 1.4 Å probe.

Plot images: a contact map (which residues are close in 3D, as an N×N binary image), a Ramachandran scatter (backbone torsion angles, revealing secondary-structure composition at a glance), and — for AlphaFold structures — a PAE heatmap (pairwise prediction confidence).

— Structural neighborhood —

The Foldseek 3Di string encodes local tertiary geometry as a 20-letter alphabet — one character per residue — derived from the relative positions of nearby Cα atoms. Unlike the amino-acid sequence, 3Di is a direct function of the 3D structure, so two proteins with the same fold have similar 3Di strings even at low sequence identity.

Nearest PDB neighbors are the top structural matches found by Foldseek when searching this structure against the entire Protein Data Bank. Each hit reports a TM-score (0 to 1; >0.5 almost always implies the same fold) and an E-value. These are *structural* homologs — they may share no detectable sequence similarity.

— Confidence and disorder —

For AlphaFold models, the B-factor field carries pLDDT — the model's own estimate of local accuracy on a 0–100 scale. Regions with pLDDT<50 should be treated as essentially unmodeled; they often correspond to intrinsically disordered segments.

B-factor (Debye–Waller factor) reflects atomic displacement in the crystal lattice. It is an experimental observable (units Å²), not a prediction; low values mean the atom is pinned down, high values mean it moves or is heterogeneous across the crystal.

Predicted aligned error is AlphaFold's pairwise confidence. Unlike pLDDT (per-residue), PAE is per-residue-pair and captures whether two parts of the structure are correctly placed relative to each other. Units are ångströms of expected positional error.